Protein AF-A0A7V9EW61-F1 (afdb_monomer)

Radius of gyration: 25.61 Å; Cα contacts (8 Å, |Δi|>4): 285; chains: 1; bounding box: 42×58×76 Å

Structure (mmCIF, N/CA/C/O backbone):
data_AF-A0A7V9EW61-F1
#
_entry.id   AF-A0A7V9EW61-F1
#
loop_
_atom_site.group_PDB
_atom_site.id
_atom_site.type_symbol
_atom_site.label_atom_id
_atom_site.label_alt_id
_atom_site.label_comp_id
_atom_site.label_asym_id
_atom_site.label_entity_id
_atom_site.label_seq_id
_atom_site.pdbx_PDB_ins_code
_atom_site.Cartn_x
_atom_site.Cartn_y
_atom_site.Cartn_z
_atom_site.occupancy
_atom_site.B_iso_or_equiv
_atom_site.auth_seq_id
_atom_site.auth_comp_id
_atom_site.auth_asym_id
_atom_site.auth_atom_id
_atom_site.pdbx_PDB_model_num
ATOM 1 N N . THR A 1 1 ? -17.136 -6.735 30.024 1.00 48.75 1 THR A N 1
ATOM 2 C CA . THR A 1 1 ? -18.198 -7.740 29.806 1.00 48.75 1 THR A CA 1
ATOM 3 C C . THR A 1 1 ? -17.928 -8.930 30.699 1.00 48.75 1 THR A C 1
ATOM 5 O O . THR A 1 1 ? -16.792 -9.386 30.770 1.00 48.75 1 THR A O 1
ATOM 8 N N . VAL A 1 2 ? -18.936 -9.397 31.435 1.00 52.28 2 VAL A N 1
ATOM 9 C CA . VAL A 1 2 ? -18.849 -10.690 32.127 1.00 52.28 2 VAL A CA 1
ATOM 10 C C . VAL A 1 2 ? -18.698 -11.766 31.049 1.00 52.28 2 VAL A C 1
ATOM 12 O O . VAL A 1 2 ? -19.347 -11.687 30.010 1.00 52.28 2 VAL A O 1
ATOM 15 N N . ARG A 1 3 ? -17.778 -12.716 31.239 1.00 50.09 3 ARG A N 1
ATOM 16 C CA . ARG A 1 3 ? -17.532 -13.798 30.279 1.00 50.09 3 ARG A CA 1
ATOM 17 C C . ARG A 1 3 ? -18.833 -14.572 30.040 1.00 50.09 3 ARG A C 1
ATOM 19 O O . ARG A 1 3 ? -19.301 -15.250 30.952 1.00 50.09 3 ARG A O 1
ATOM 26 N N . ASP A 1 4 ? -19.360 -14.534 28.818 1.00 52.66 4 ASP A N 1
ATOM 27 C CA . ASP A 1 4 ? -20.417 -15.465 28.413 1.00 52.66 4 ASP A CA 1
ATOM 28 C C . ASP A 1 4 ? -19.891 -16.901 28.555 1.00 52.66 4 ASP A C 1
ATOM 30 O O . ASP A 1 4 ? -18.824 -17.238 28.031 1.00 52.66 4 ASP A O 1
ATOM 34 N N . GLY A 1 5 ? -20.610 -17.725 29.320 1.00 57.59 5 GLY A N 1
ATOM 35 C CA . GLY A 1 5 ? -20.206 -19.095 29.651 1.00 57.59 5 GLY A CA 1
ATOM 36 C C . GLY A 1 5 ? -19.303 -19.233 30.884 1.00 57.59 5 GLY A C 1
ATOM 37 O O . GLY A 1 5 ? -18.639 -20.258 31.034 1.00 57.59 5 GLY A O 1
ATOM 38 N N . GLY A 1 6 ? -19.232 -18.225 31.760 1.00 60.84 6 GLY A N 1
ATOM 39 C CA . GLY A 1 6 ? -18.733 -18.436 33.122 1.00 60.84 6 GLY A CA 1
ATOM 40 C C . GLY A 1 6 ? -19.642 -19.405 33.885 1.00 60.84 6 GLY A C 1
ATOM 41 O O . GLY A 1 6 ? -20.861 -19.322 33.758 1.00 60.84 6 GLY A O 1
ATOM 42 N N . GLU A 1 7 ? -19.063 -20.324 34.663 1.00 77.94 7 GLU A N 1
ATOM 43 C CA . GLU A 1 7 ? -19.847 -21.175 35.565 1.00 77.94 7 GLU A CA 1
ATOM 44 C C . GLU A 1 7 ? -20.701 -20.283 36.483 1.00 77.94 7 GLU A C 1
ATOM 46 O O . GLU A 1 7 ? -20.133 -19.390 37.125 1.00 77.94 7 GLU A O 1
ATOM 51 N N . PRO A 1 8 ? -22.031 -20.488 36.548 1.00 76.00 8 PRO A N 1
ATOM 52 C CA . PRO A 1 8 ? -22.943 -19.622 37.298 1.00 76.00 8 PRO A CA 1
ATOM 53 C C . PRO A 1 8 ? -22.490 -19.387 38.743 1.00 76.00 8 PRO A C 1
ATOM 55 O O . PRO A 1 8 ? -22.477 -18.250 39.206 1.00 76.00 8 PRO A O 1
ATOM 58 N N . GLU A 1 9 ? -21.985 -20.432 39.402 1.00 79.88 9 GLU A N 1
ATOM 59 C CA . GLU A 1 9 ? -21.464 -20.375 40.773 1.00 79.88 9 GLU A CA 1
ATOM 60 C C . GLU A 1 9 ? -20.280 -19.407 40.923 1.00 79.88 9 GLU A C 1
ATOM 62 O O . GLU A 1 9 ? -20.167 -18.693 41.919 1.00 79.88 9 GLU A O 1
ATOM 67 N N . ARG A 1 10 ? -19.399 -19.320 39.917 1.00 77.00 10 ARG A N 1
ATOM 68 C CA . ARG A 1 10 ? -18.258 -18.389 39.941 1.00 77.00 10 ARG A CA 1
ATOM 69 C C . ARG A 1 10 ? -18.695 -16.949 39.705 1.00 77.00 10 ARG A C 1
ATOM 71 O O . ARG A 1 10 ? -18.077 -16.038 40.252 1.00 77.00 10 ARG A O 1
ATOM 78 N N . LEU A 1 11 ? -19.738 -16.740 38.901 1.00 78.00 11 LEU A N 1
ATOM 79 C CA . LEU A 1 11 ? -20.321 -15.416 38.689 1.00 78.00 11 LEU A CA 1
ATOM 80 C C . LEU A 1 11 ? -21.023 -14.923 39.959 1.00 78.00 11 LEU A C 1
ATOM 82 O O . LEU A 1 11 ? -20.755 -13.806 40.394 1.00 78.00 11 LEU A O 1
ATOM 86 N N . GLU A 1 12 ? -21.832 -15.768 40.601 1.00 82.12 12 GLU A N 1
ATOM 87 C CA . GLU A 1 12 ? -22.496 -15.452 41.873 1.00 82.12 12 GLU A CA 1
ATOM 88 C C . GLU A 1 12 ? -21.492 -15.186 43.002 1.00 82.12 12 GLU A C 1
ATOM 90 O O . GLU A 1 12 ? -21.626 -14.199 43.733 1.00 82.12 12 GLU A O 1
ATOM 95 N N . ALA A 1 13 ? -20.441 -16.005 43.111 1.00 83.38 13 ALA A N 1
ATOM 96 C CA . ALA A 1 13 ? -19.366 -15.789 44.077 1.00 83.38 13 ALA A CA 1
ATOM 97 C C . ALA A 1 13 ? -18.618 -14.471 43.821 1.00 83.38 13 ALA A C 1
ATOM 99 O O . ALA A 1 13 ? -18.310 -13.747 44.767 1.00 83.38 13 ALA A O 1
ATOM 100 N N . GLY A 1 14 ? -18.364 -14.126 42.554 1.00 82.19 14 GLY A N 1
ATOM 101 C CA . GLY A 1 14 ? -17.739 -12.857 42.176 1.00 82.19 14 GLY A CA 1
ATOM 102 C C . GLY A 1 14 ? -18.600 -11.645 42.534 1.00 82.19 14 GLY A C 1
ATOM 103 O O . GLY A 1 14 ? -18.101 -10.695 43.135 1.00 82.19 14 GLY A O 1
ATOM 104 N N . VAL A 1 15 ? -19.900 -11.696 42.229 1.00 84.38 15 VAL A N 1
ATOM 105 C CA . VAL A 1 15 ? -20.862 -10.641 42.595 1.00 84.38 15 VAL A CA 1
ATOM 106 C C . VAL A 1 15 ? -20.948 -10.490 44.114 1.00 84.38 15 VAL A C 1
ATOM 108 O O . VAL A 1 15 ? -20.919 -9.370 44.615 1.00 84.38 15 VAL A O 1
ATOM 111 N N . THR A 1 16 ? -20.983 -11.599 44.858 1.00 87.88 16 THR A N 1
ATOM 112 C CA . THR A 1 16 ? -21.032 -11.583 46.328 1.00 87.88 16 THR A CA 1
ATOM 113 C C . THR A 1 16 ? -19.752 -11.005 46.934 1.00 87.88 16 THR A C 1
ATOM 115 O O . THR A 1 16 ? -19.819 -10.164 47.827 1.00 87.88 16 THR A O 1
ATOM 118 N N . ALA A 1 17 ? -18.581 -11.407 46.431 1.00 87.75 17 ALA A N 1
ATOM 119 C CA . ALA A 1 17 ? -17.292 -10.908 46.907 1.00 87.75 17 ALA A CA 1
ATOM 120 C C . ALA A 1 17 ? -17.110 -9.402 46.649 1.00 87.75 17 ALA A C 1
ATOM 122 O O . ALA A 1 17 ? -16.494 -8.707 47.455 1.00 87.75 17 ALA A O 1
ATOM 123 N N . LEU A 1 18 ? -17.667 -8.892 45.547 1.00 88.38 18 LEU A N 1
ATOM 124 C CA . LEU A 1 18 ? -17.597 -7.479 45.170 1.00 88.38 18 LEU A CA 1
ATOM 125 C C . LEU A 1 1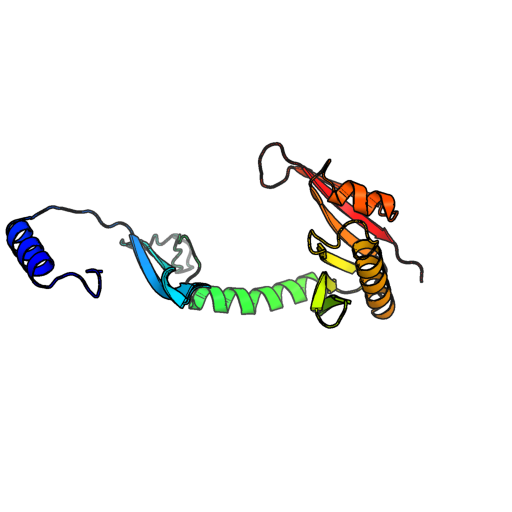8 ? -18.793 -6.652 45.665 1.00 88.38 18 LEU A C 1
ATOM 127 O O . LEU A 1 18 ? -18.811 -5.444 45.448 1.00 88.38 18 LEU A O 1
ATOM 131 N N . ALA A 1 19 ? -19.766 -7.249 46.362 1.00 87.88 19 ALA A N 1
ATOM 132 C CA . ALA A 1 19 ? -21.010 -6.578 46.758 1.00 87.88 19 ALA A CA 1
ATOM 133 C C . ALA A 1 19 ? -20.791 -5.327 47.631 1.00 87.88 19 ALA A C 1
ATOM 135 O O . ALA A 1 19 ? -21.606 -4.405 47.616 1.00 87.88 19 ALA A O 1
ATOM 136 N N . GLY A 1 20 ? -19.693 -5.292 48.393 1.00 90.56 20 GLY A N 1
ATOM 137 C CA . GLY A 1 20 ? -19.287 -4.145 49.210 1.00 90.56 20 GLY A CA 1
ATOM 138 C C . GLY A 1 20 ? -18.179 -3.281 48.602 1.00 90.56 20 GLY A C 1
ATOM 139 O O . GLY A 1 20 ? -17.804 -2.286 49.220 1.00 90.56 20 GLY A O 1
ATOM 140 N N . TYR A 1 21 ? -17.633 -3.646 47.437 1.00 87.19 21 TYR A N 1
ATOM 141 C CA . TYR A 1 21 ? -16.539 -2.901 46.818 1.00 87.19 21 TYR A CA 1
ATOM 142 C C . TYR A 1 21 ? -17.050 -1.558 46.294 1.00 87.19 21 TYR A C 1
ATOM 144 O O . TYR A 1 21 ? -18.005 -1.485 45.519 1.00 87.19 21 TYR A O 1
ATOM 152 N N . ARG A 1 22 ? -16.403 -0.486 46.744 1.00 88.38 22 ARG A N 1
ATOM 153 C CA . ARG A 1 22 ? -16.616 0.879 46.273 1.00 88.38 22 ARG A CA 1
ATOM 154 C C . ARG A 1 22 ? -15.259 1.501 46.050 1.00 88.38 22 ARG A C 1
ATOM 156 O O . ARG A 1 22 ? -14.391 1.388 46.912 1.00 88.38 22 ARG A O 1
ATOM 163 N N . ASP A 1 23 ? -15.121 2.157 44.916 1.00 89.38 23 ASP A N 1
ATOM 164 C CA . ASP A 1 23 ? -13.915 2.876 44.556 1.00 89.38 23 ASP A CA 1
ATOM 165 C C . ASP A 1 23 ? -14.295 4.071 43.688 1.00 89.38 23 ASP A C 1
ATOM 167 O O . ASP A 1 23 ? -15.298 4.027 42.966 1.00 89.38 23 ASP A O 1
ATOM 171 N N . GLU A 1 24 ? -13.509 5.135 43.778 1.00 88.62 24 GLU A N 1
ATOM 172 C CA . GLU A 1 24 ? -13.650 6.285 42.894 1.00 88.62 24 GLU A CA 1
ATOM 173 C C . GLU A 1 24 ? -12.702 6.100 41.716 1.00 88.62 24 GLU A C 1
ATOM 175 O O . GLU A 1 24 ? -11.482 6.090 41.864 1.00 88.62 24 GLU A O 1
ATOM 180 N N . VAL A 1 25 ? -13.276 5.950 40.525 1.00 85.00 25 VAL A N 1
ATOM 181 C CA . VAL A 1 25 ? -12.515 5.818 39.284 1.00 85.00 25 VAL A CA 1
ATOM 182 C C . VAL A 1 25 ? -12.789 7.013 38.387 1.00 85.00 25 VAL A C 1
ATOM 184 O O . VAL A 1 25 ? -13.939 7.363 38.120 1.00 85.00 25 VAL A O 1
ATOM 187 N N . VAL A 1 26 ? -11.718 7.634 37.903 1.00 83.44 26 VAL A N 1
ATOM 188 C CA . VAL A 1 26 ? -11.804 8.653 36.858 1.00 83.44 26 VAL A CA 1
ATOM 189 C C . VAL A 1 26 ? -11.745 7.937 35.518 1.00 83.44 26 VAL A C 1
ATOM 191 O O . VAL A 1 26 ? -10.763 7.267 35.202 1.00 83.44 26 VAL A O 1
ATOM 194 N N . ILE A 1 27 ? -12.817 8.056 34.739 1.00 83.38 27 ILE A N 1
ATOM 195 C CA . ILE A 1 27 ? -12.879 7.529 33.378 1.00 83.38 27 ILE A CA 1
ATOM 196 C C . ILE A 1 27 ? -12.720 8.719 32.442 1.00 83.38 27 ILE A C 1
ATOM 198 O O . ILE A 1 27 ? -13.619 9.544 32.331 1.00 83.38 27 ILE A O 1
ATOM 202 N N . GLU A 1 28 ? -11.570 8.810 31.784 1.00 83.38 28 GLU A N 1
ATOM 203 C CA . GLU A 1 28 ? -11.265 9.910 30.859 1.00 83.38 28 GLU A CA 1
ATOM 204 C C . GLU A 1 28 ? -11.666 9.590 29.417 1.00 83.38 28 GLU A C 1
ATOM 206 O O . GLU A 1 28 ? -11.758 10.485 28.582 1.00 83.38 28 GLU A O 1
ATOM 211 N N . ARG A 1 29 ? -11.886 8.311 29.098 1.00 81.88 29 ARG A N 1
ATOM 212 C CA . ARG A 1 29 ? -12.184 7.845 27.743 1.00 81.88 29 ARG A CA 1
ATOM 213 C C . ARG A 1 29 ? -13.001 6.563 27.768 1.00 81.88 29 ARG A C 1
ATOM 215 O O . ARG A 1 29 ? -12.833 5.720 28.647 1.00 81.88 29 ARG A O 1
ATOM 222 N N . VAL A 1 30 ? -13.857 6.405 26.768 1.00 89.06 30 VAL A N 1
ATOM 223 C CA . VAL A 1 30 ? -14.586 5.167 26.485 1.00 89.06 30 VAL A CA 1
ATOM 224 C C . VAL A 1 30 ? -14.281 4.698 25.070 1.00 89.06 30 VAL A C 1
ATOM 226 O O . VAL A 1 30 ? -14.205 5.511 24.156 1.00 89.06 30 VAL A O 1
ATOM 229 N N . HIS A 1 31 ? -14.132 3.387 24.886 1.00 87.38 31 HIS A N 1
ATOM 230 C CA . HIS A 1 31 ? -14.017 2.763 23.569 1.00 87.38 31 HIS A CA 1
ATOM 231 C C . HIS A 1 31 ? -15.312 2.023 23.238 1.00 87.38 31 HIS A C 1
ATOM 233 O O . HIS A 1 31 ? -15.793 1.207 24.029 1.00 87.38 31 HIS A O 1
ATOM 239 N N . LEU A 1 32 ? -15.849 2.264 22.046 1.00 88.12 32 LEU A N 1
ATOM 240 C CA . LEU A 1 32 ? -16.876 1.426 21.447 1.00 88.12 32 LEU A CA 1
ATOM 241 C C . LEU A 1 32 ? -16.194 0.219 20.802 1.00 88.12 32 LEU A C 1
ATOM 243 O O . LEU A 1 32 ? -15.328 0.381 19.944 1.00 88.12 32 LEU A O 1
ATOM 247 N N . LEU A 1 33 ? -16.584 -0.990 21.208 1.00 90.19 33 LEU A N 1
ATOM 248 C CA . LEU A 1 33 ? -16.054 -2.238 20.660 1.00 90.19 33 LEU A CA 1
ATOM 249 C C . LEU A 1 33 ? -17.080 -2.894 19.730 1.00 90.19 33 LEU A C 1
ATOM 251 O O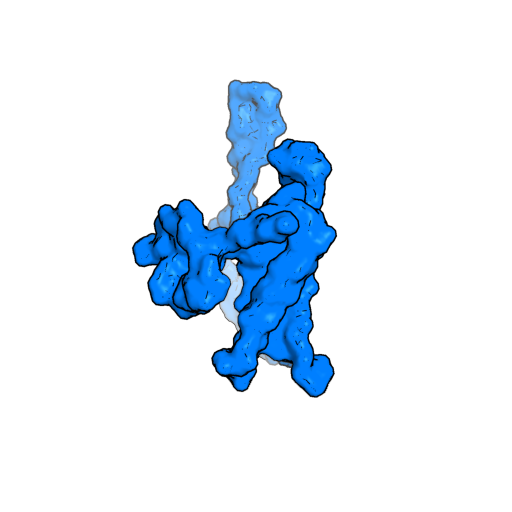 . LEU A 1 33 ? -18.264 -2.964 20.059 1.00 90.19 33 LEU A O 1
ATOM 255 N N . GLN A 1 34 ? -16.613 -3.426 18.605 1.00 90.31 34 GLN A N 1
ATOM 256 C CA . GLN A 1 34 ? -17.382 -4.261 17.689 1.00 90.31 34 GLN A CA 1
ATOM 257 C C . GLN A 1 34 ? -17.057 -5.741 17.920 1.00 90.31 34 GLN A C 1
ATOM 259 O O . GLN A 1 34 ? -15.894 -6.121 18.067 1.00 90.31 34 GLN A O 1
ATOM 264 N N . GLU A 1 35 ? -18.094 -6.579 17.957 1.00 93.12 35 GLU A N 1
ATOM 265 C CA . GLU A 1 35 ? -17.940 -8.034 17.967 1.00 93.12 35 GLU A CA 1
ATOM 266 C C . GLU A 1 35 ? -17.626 -8.537 16.549 1.00 93.12 35 GLU A C 1
ATOM 268 O O . GLU A 1 35 ? -18.389 -8.294 15.615 1.00 93.12 35 GLU A O 1
ATOM 273 N N . GLU A 1 36 ? -16.527 -9.274 16.394 1.00 91.81 36 GLU A N 1
ATOM 274 C CA . GLU A 1 36 ? -16.094 -9.907 15.145 1.00 91.81 36 GLU A CA 1
ATOM 275 C C . GLU A 1 36 ? -15.731 -11.390 15.366 1.00 91.81 36 GLU A C 1
ATOM 277 O O . GLU A 1 36 ? -15.617 -11.865 16.501 1.00 91.81 36 GLU A O 1
ATOM 282 N N . ARG A 1 37 ? -15.526 -12.144 14.275 1.00 91.38 37 ARG A N 1
ATOM 283 C CA . ARG A 1 37 ? -14.992 -13.518 14.307 1.00 91.38 37 ARG A CA 1
ATOM 284 C C . ARG A 1 37 ? -13.599 -13.563 13.688 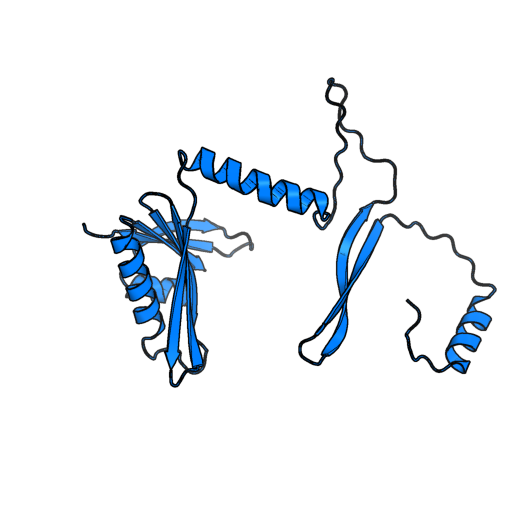1.00 91.38 37 ARG A C 1
ATOM 286 O O . ARG A 1 37 ? -13.398 -13.016 12.609 1.00 91.38 37 ARG A O 1
ATOM 293 N N . ASP A 1 38 ? -12.653 -14.220 14.355 1.00 87.56 38 ASP A N 1
ATOM 294 C CA . ASP A 1 38 ? -11.315 -14.453 13.803 1.00 87.56 38 ASP A CA 1
ATOM 295 C C . ASP A 1 38 ? -11.306 -15.550 12.718 1.00 87.56 38 ASP A C 1
ATOM 297 O O . ASP A 1 38 ? -12.327 -16.178 12.431 1.00 87.56 38 ASP A O 1
ATOM 301 N N . GLU A 1 39 ? -10.136 -15.808 12.123 1.00 84.06 39 GLU A N 1
ATOM 302 C CA . GLU A 1 39 ? -9.941 -16.833 11.080 1.00 84.06 39 GLU A CA 1
ATOM 303 C C . GLU A 1 39 ? -10.323 -18.256 11.534 1.00 84.06 39 GLU A C 1
ATOM 305 O O . GLU A 1 39 ? -10.582 -19.129 10.709 1.00 84.06 39 GLU A O 1
ATOM 310 N N . GLN A 1 40 ? -10.378 -18.494 12.847 1.00 87.88 40 GLN A N 1
ATOM 311 C CA . GLN A 1 40 ? -10.761 -19.763 13.469 1.00 87.88 40 GLN A CA 1
ATOM 312 C C . GLN A 1 40 ? -12.231 -19.752 13.936 1.00 87.88 40 GLN A C 1
ATOM 314 O O . GLN A 1 40 ? -12.680 -20.688 14.599 1.00 87.88 40 GLN A O 1
ATOM 319 N N . GLY A 1 41 ? -12.990 -18.700 13.610 1.00 88.44 41 GLY A N 1
ATOM 320 C CA . GLY A 1 41 ? -14.399 -18.521 13.960 1.00 88.44 41 GLY A CA 1
ATOM 321 C C . GLY A 1 41 ? -14.658 -18.066 15.401 1.00 88.44 41 GLY A C 1
ATOM 322 O O . GLY A 1 41 ? -15.823 -17.997 15.818 1.00 88.44 41 GLY A O 1
ATOM 323 N N . ARG A 1 42 ? -13.610 -17.755 16.174 1.00 87.94 42 ARG A N 1
ATOM 324 C CA . ARG A 1 42 ? -13.711 -17.358 17.585 1.00 87.94 42 ARG A CA 1
ATOM 325 C C . ARG A 1 42 ? -14.119 -15.896 17.699 1.00 87.94 42 ARG A C 1
ATOM 327 O O . ARG A 1 42 ? -13.664 -15.058 16.926 1.00 87.94 42 ARG A O 1
ATOM 334 N N . ARG A 1 43 ? -14.953 -15.588 18.696 1.00 87.88 43 ARG A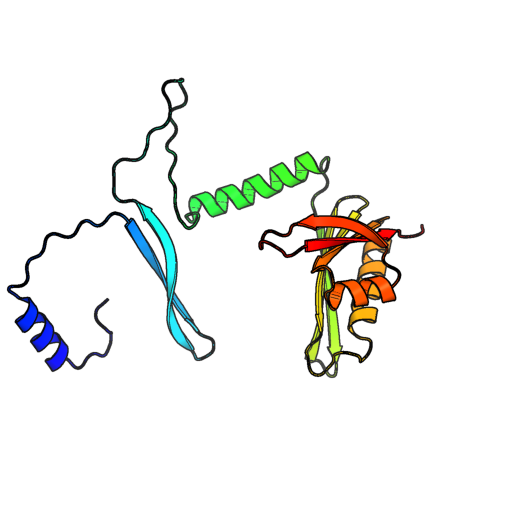 N 1
ATOM 335 C CA . ARG A 1 43 ? -15.374 -14.214 18.993 1.00 87.88 43 ARG A CA 1
ATOM 336 C C . ARG A 1 43 ? -14.178 -13.367 19.433 1.00 87.88 43 ARG A C 1
ATOM 338 O O . ARG A 1 43 ? -13.505 -13.725 20.399 1.00 87.88 43 ARG A O 1
ATOM 345 N N . VAL A 1 44 ? -13.984 -12.224 18.785 1.00 91.62 44 VAL A N 1
ATOM 346 C CA . VAL A 1 44 ? -13.003 -11.195 19.148 1.00 91.62 44 VAL A CA 1
ATOM 347 C C . VAL A 1 44 ? -13.685 -9.828 19.206 1.00 91.62 44 VAL A C 1
ATOM 349 O O . VAL A 1 44 ? -14.576 -9.546 18.415 1.00 91.62 44 VAL A O 1
ATOM 352 N N . TRP A 1 45 ? -13.291 -8.986 20.161 1.00 90.69 45 TRP A N 1
ATOM 353 C CA . TRP A 1 45 ? -13.783 -7.611 20.277 1.00 90.69 45 TRP A CA 1
ATOM 354 C C . TRP A 1 45 ? -12.724 -6.664 19.723 1.00 90.69 45 TRP A C 1
ATOM 356 O O . TRP A 1 45 ? -11.596 -6.667 20.221 1.00 90.69 45 TRP A O 1
ATOM 366 N N . ARG A 1 46 ? -13.065 -5.871 18.706 1.00 88.38 46 ARG A N 1
ATOM 367 C CA . ARG A 1 46 ? -12.160 -4.876 18.117 1.00 88.38 46 ARG A CA 1
ATOM 368 C C . ARG A 1 46 ? -12.645 -3.458 18.413 1.00 88.38 46 ARG A C 1
ATOM 370 O O . ARG A 1 46 ? -13.849 -3.224 18.345 1.00 88.38 46 ARG A O 1
ATOM 377 N N . PRO A 1 47 ? -11.756 -2.510 18.748 1.00 86.69 47 PRO A N 1
ATOM 378 C CA . PRO A 1 47 ? -12.130 -1.104 18.850 1.00 86.69 47 PRO A CA 1
ATOM 379 C C . PRO A 1 47 ? -12.699 -0.588 17.525 1.00 86.69 47 PRO A C 1
ATOM 381 O O . PRO A 1 47 ? -12.120 -0.833 16.468 1.00 86.69 47 PRO A O 1
ATOM 384 N N . LEU A 1 48 ? -13.835 0.103 17.601 1.00 82.88 48 LEU A N 1
ATOM 385 C CA . LEU A 1 48 ? -14.525 0.717 16.466 1.00 82.88 48 LEU A CA 1
ATOM 386 C C . LEU A 1 48 ? -14.407 2.248 16.485 1.00 82.88 48 LEU A C 1
ATOM 388 O O . LEU A 1 48 ? -14.272 2.870 15.428 1.00 82.88 48 LEU A O 1
ATOM 392 N N . ALA A 1 49 ? -14.506 2.833 17.679 1.00 80.44 49 ALA A N 1
ATOM 393 C CA . ALA A 1 49 ? -14.390 4.262 17.943 1.00 80.44 49 ALA A CA 1
ATOM 394 C C . ALA A 1 49 ? -14.031 4.494 19.419 1.00 80.44 49 ALA A C 1
ATOM 396 O O . ALA A 1 49 ? -14.190 3.597 20.252 1.00 80.44 49 ALA A O 1
ATOM 397 N N . ASP A 1 50 ? -13.603 5.704 19.753 1.00 85.75 50 ASP A N 1
ATOM 398 C CA . ASP A 1 50 ? -13.390 6.152 21.124 1.00 85.75 50 ASP A CA 1
ATOM 399 C C . ASP A 1 50 ? -13.906 7.577 21.329 1.00 85.75 50 ASP A C 1
ATOM 401 O O . ASP A 1 50 ? -14.061 8.338 20.376 1.00 85.75 50 ASP A O 1
ATOM 405 N N . ALA A 1 51 ? -14.205 7.920 22.578 1.00 80.12 51 ALA A N 1
ATOM 406 C CA . ALA A 1 51 ? -14.628 9.255 22.968 1.00 80.12 51 ALA A CA 1
ATOM 407 C C . ALA A 1 51 ? -13.996 9.632 24.307 1.00 80.12 51 ALA A C 1
ATOM 409 O O . ALA A 1 51 ? -14.091 8.875 25.278 1.00 80.12 51 ALA A O 1
ATOM 410 N N . ALA A 1 52 ? -13.371 10.809 24.367 1.00 80.62 52 ALA A N 1
ATOM 411 C CA . ALA A 1 52 ? -12.957 11.398 25.632 1.00 80.62 52 ALA A CA 1
ATOM 412 C C . ALA A 1 52 ? -14.200 11.799 26.444 1.00 80.62 52 ALA A C 1
ATOM 414 O O . ALA A 1 52 ? -15.133 12.402 25.916 1.00 80.62 52 ALA A O 1
ATOM 415 N N . LEU A 1 53 ? -14.217 11.462 27.730 1.00 76.25 53 LEU A N 1
ATOM 416 C CA . LEU A 1 53 ? -15.239 11.901 28.668 1.00 76.25 53 LEU A CA 1
ATOM 417 C C . LEU A 1 53 ? -14.786 13.222 29.295 1.00 76.25 53 LEU A C 1
ATOM 419 O O . LEU A 1 53 ? -13.792 13.284 30.012 1.00 76.25 53 LEU A O 1
ATOM 423 N N . GLY A 1 54 ? -15.516 14.293 29.003 1.00 71.00 54 GLY A N 1
ATOM 424 C CA . GLY A 1 54 ? -15.200 15.645 29.449 1.00 71.00 54 GLY A CA 1
ATOM 425 C C . GLY A 1 54 ? -15.919 16.679 28.590 1.00 71.00 54 GLY A C 1
ATOM 426 O O . GLY A 1 54 ? -16.548 16.334 27.592 1.00 71.00 54 GLY A O 1
ATOM 427 N N . ALA A 1 55 ? -15.855 17.954 28.977 1.00 58.88 55 ALA A N 1
ATOM 428 C CA . ALA A 1 55 ? -16.346 19.020 28.112 1.00 58.88 55 ALA A CA 1
ATOM 429 C C . ALA A 1 55 ? -15.462 19.090 26.851 1.00 58.88 55 ALA A C 1
ATOM 431 O O . ALA A 1 55 ? -14.234 19.079 26.994 1.00 58.88 55 ALA A O 1
ATOM 432 N N . PRO A 1 56 ? -16.045 19.183 25.644 1.00 59.66 56 PRO A N 1
ATOM 433 C CA . PRO A 1 56 ? -15.269 19.380 24.433 1.00 59.66 56 PRO A CA 1
ATOM 434 C C . PRO A 1 56 ? -14.360 20.598 24.572 1.00 59.66 56 PRO A C 1
ATOM 436 O O . PRO A 1 56 ? -14.765 21.639 25.102 1.00 59.66 56 PRO A O 1
ATOM 439 N N . ALA A 1 57 ? -13.124 20.487 24.091 1.00 58.09 57 ALA A N 1
ATOM 440 C CA . ALA A 1 57 ? -12.249 21.641 23.994 1.00 58.09 57 ALA A CA 1
ATOM 441 C C . ALA A 1 57 ? -12.793 22.560 22.889 1.00 58.09 57 ALA A C 1
ATOM 443 O O . ALA A 1 57 ? -12.494 22.391 21.711 1.00 58.09 57 ALA A O 1
ATOM 444 N N . VAL A 1 58 ? -13.626 23.533 23.262 1.00 57.22 58 VAL A N 1
ATOM 445 C CA . VAL A 1 58 ? -14.059 24.595 22.349 1.00 57.22 58 VAL A CA 1
ATOM 446 C C . VAL A 1 58 ? -12.857 25.501 22.086 1.00 57.22 58 VAL A C 1
ATOM 448 O O . VAL A 1 58 ? -12.462 26.300 22.939 1.00 57.22 58 VAL A O 1
ATOM 451 N N . VAL A 1 59 ? -12.249 25.373 20.907 1.00 54.84 59 VAL A N 1
ATOM 452 C CA . VAL A 1 59 ? -11.103 26.192 20.494 1.00 54.84 59 VAL A CA 1
ATOM 453 C C . VAL A 1 59 ? -11.580 27.272 19.522 1.00 54.84 59 VAL A C 1
ATOM 455 O O . VAL A 1 59 ? -11.631 27.055 18.318 1.00 54.84 59 VAL A O 1
ATOM 458 N N . GLY A 1 60 ? -11.900 28.469 20.032 1.00 53.06 60 GLY A N 1
ATOM 459 C CA . GLY A 1 60 ? -12.080 29.647 19.172 1.00 53.06 60 GLY A CA 1
ATOM 460 C C . GLY A 1 60 ? -12.763 30.854 19.822 1.00 53.06 60 GLY A C 1
ATOM 461 O O . GLY A 1 60 ? -13.917 30.787 20.220 1.00 53.06 60 GLY A O 1
ATOM 462 N N . ARG A 1 61 ? -12.080 32.009 19.859 1.00 54.72 61 ARG A N 1
ATOM 463 C CA . ARG A 1 61 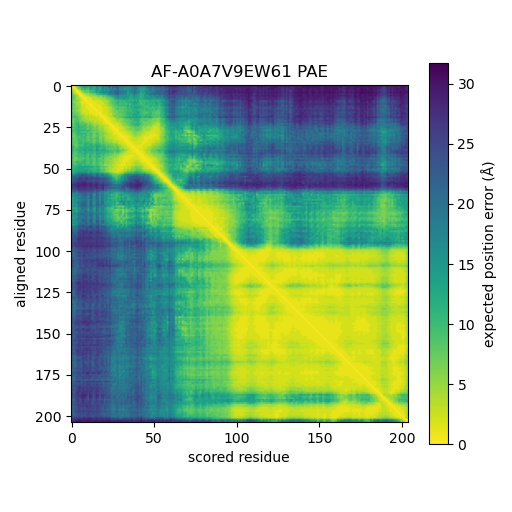? -12.669 33.345 20.126 1.00 54.72 61 ARG A CA 1
ATOM 464 C C . ARG A 1 61 ? -12.701 34.192 18.840 1.00 54.72 61 ARG A C 1
ATOM 466 O O . ARG A 1 61 ? -12.265 35.338 18.846 1.00 54.72 61 ARG A O 1
ATOM 473 N N . GLY A 1 62 ? -13.120 33.592 17.720 1.00 56.56 62 GLY A N 1
ATOM 474 C CA . GLY A 1 62 ? -12.937 34.154 16.370 1.00 56.56 62 GLY A CA 1
ATOM 475 C C . GLY A 1 62 ? -14.113 33.992 15.399 1.00 56.56 62 GLY A C 1
ATOM 476 O O . GLY A 1 62 ? -13.902 34.095 14.199 1.00 56.56 62 GLY A O 1
ATOM 477 N N . GLY A 1 63 ? -15.332 33.729 15.884 1.00 67.44 63 GLY A N 1
ATOM 478 C CA . GLY A 1 63 ? -16.551 33.699 15.055 1.00 67.44 63 GLY A CA 1
ATOM 479 C C . GLY A 1 63 ? -16.829 32.392 14.301 1.00 67.44 63 GLY A C 1
ATOM 480 O O . GLY A 1 63 ? -17.862 32.293 13.649 1.00 67.44 63 GLY A O 1
ATOM 481 N N . LEU A 1 64 ? -15.953 31.391 14.411 1.00 64.56 64 LEU A N 1
ATOM 482 C CA . LEU A 1 64 ? -16.228 30.028 13.964 1.00 64.56 64 LEU A CA 1
ATOM 483 C C . LEU A 1 64 ? -16.555 29.176 15.193 1.00 64.56 64 LEU A C 1
ATOM 485 O O . LEU A 1 64 ? -15.661 28.848 15.974 1.00 64.56 64 LEU A O 1
ATOM 489 N N . GLU A 1 65 ? -17.835 28.870 15.386 1.00 69.00 65 GLU A N 1
ATOM 490 C CA . GLU A 1 65 ? -18.262 27.893 16.387 1.00 69.00 65 GLU A CA 1
ATOM 491 C C . GLU A 1 65 ? -17.883 26.498 15.876 1.00 69.00 65 GLU A C 1
ATOM 493 O O . GLU A 1 65 ? -18.532 25.954 14.984 1.00 69.00 65 GLU A O 1
ATOM 498 N N . LEU A 1 66 ? -16.772 25.963 16.389 1.00 78.12 66 LEU A N 1
ATOM 499 C CA . LEU A 1 66 ? -16.226 24.665 16.005 1.00 78.12 66 LEU A CA 1
ATOM 500 C C . LEU A 1 66 ? -15.884 23.848 17.250 1.00 78.12 66 LEU A C 1
ATOM 502 O O . LEU A 1 66 ? -15.206 24.325 18.163 1.00 78.12 66 LEU A O 1
ATOM 506 N N . GLU A 1 6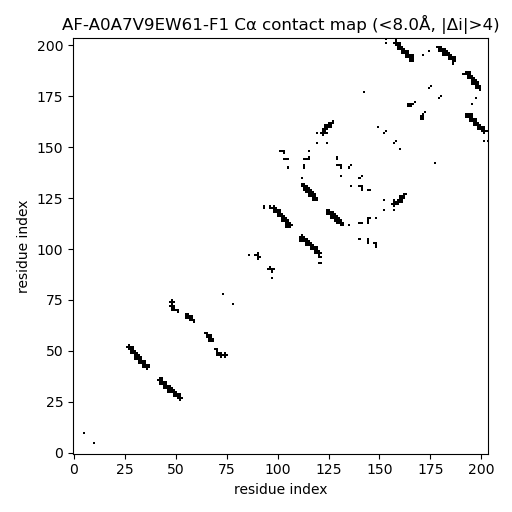7 ? -16.315 22.593 17.241 1.00 78.19 67 GLU A N 1
ATOM 507 C CA . GLU A 1 67 ? -15.870 21.575 18.182 1.00 78.19 67 GLU A CA 1
ATOM 508 C C . GLU A 1 67 ? -14.729 20.767 17.555 1.00 78.19 67 GLU A C 1
ATOM 510 O O . GLU A 1 67 ? -14.835 20.311 16.416 1.00 78.19 67 GLU A O 1
ATOM 515 N N . VAL A 1 68 ? -13.623 20.606 18.287 1.00 80.81 68 VAL A N 1
ATOM 516 C CA . VAL A 1 68 ? -12.472 19.807 17.850 1.00 80.81 68 VAL A CA 1
ATOM 517 C C . VAL A 1 68 ? -12.206 18.733 18.895 1.00 80.81 68 VAL A C 1
ATOM 519 O O . VAL A 1 68 ? -11.843 19.036 20.031 1.00 80.81 68 VAL A O 1
ATOM 522 N N . ALA A 1 69 ? -12.370 17.474 18.496 1.00 80.88 69 ALA A N 1
ATOM 523 C CA . ALA A 1 69 ? -12.091 16.314 19.330 1.00 80.88 69 ALA A CA 1
ATOM 524 C C . ALA A 1 69 ? -10.780 15.639 18.902 1.00 80.88 69 ALA A C 1
ATOM 526 O O . ALA A 1 69 ? -10.469 15.549 17.714 1.00 80.88 69 ALA A O 1
ATOM 527 N N . VAL A 1 70 ? -10.018 15.149 19.882 1.00 82.62 70 VAL A N 1
ATOM 528 C CA . VAL A 1 70 ? -8.834 14.310 19.655 1.00 82.62 70 VAL A CA 1
ATOM 529 C C . VAL A 1 70 ? -9.197 12.884 20.055 1.00 82.62 70 VAL A C 1
ATOM 531 O O . VAL A 1 70 ? -9.377 12.602 21.241 1.00 82.62 70 VAL A O 1
ATOM 534 N N . THR A 1 71 ? -9.315 12.009 19.061 1.00 83.31 71 THR A N 1
ATOM 535 C CA . THR A 1 71 ? -9.665 10.588 19.212 1.00 83.31 71 THR A CA 1
ATOM 536 C C . THR A 1 71 ? -8.566 9.716 18.605 1.00 83.31 71 THR A C 1
ATOM 538 O O . THR A 1 71 ? -7.789 10.174 17.762 1.00 83.31 71 THR A O 1
ATOM 541 N N . GLU A 1 72 ? -8.461 8.460 19.037 1.00 78.44 72 GLU A N 1
ATOM 542 C CA . GLU A 1 72 ? -7.490 7.510 18.472 1.00 78.44 72 GLU A CA 1
ATOM 543 C C . GLU A 1 72 ? -7.922 7.022 17.085 1.00 78.44 72 GLU A C 1
ATOM 545 O O . GLU A 1 72 ? -7.085 6.705 16.236 1.00 78.44 72 GLU A O 1
ATOM 550 N N . GLN A 1 73 ? -9.233 6.977 16.836 1.00 80.94 73 GLN A N 1
ATOM 551 C CA . GLN A 1 73 ? -9.807 6.651 15.535 1.00 80.94 73 GLN A CA 1
ATOM 552 C C . GLN A 1 73 ? -10.914 7.634 15.153 1.00 80.94 73 GLN A C 1
ATOM 554 O O . GLN A 1 73 ? -11.683 8.094 15.996 1.00 80.94 73 GLN A O 1
ATOM 559 N N . LEU A 1 74 ? -11.034 7.915 13.852 1.00 87.94 74 LEU A N 1
ATOM 560 C CA . LEU A 1 74 ? -12.208 8.603 13.317 1.00 87.94 74 LEU A CA 1
ATOM 561 C C . LEU A 1 74 ? -13.466 7.765 13.588 1.00 87.94 74 LEU A C 1
ATOM 563 O O . LEU A 1 74 ? -13.498 6.564 13.280 1.00 87.94 74 LEU A O 1
ATOM 567 N N . ASP A 1 75 ? -14.503 8.408 14.117 1.00 88.12 75 ASP A N 1
ATOM 568 C CA . ASP A 1 75 ? -15.833 7.815 14.218 1.00 88.12 75 ASP A CA 1
ATOM 569 C C . ASP A 1 75 ? -16.436 7.559 12.812 1.00 88.12 75 ASP A C 1
ATOM 571 O O . ASP A 1 75 ? -15.876 7.987 11.793 1.00 88.12 75 ASP A O 1
ATOM 575 N N . PRO A 1 76 ? -17.554 6.816 12.703 1.00 85.38 76 PRO A N 1
ATOM 576 C CA . PRO A 1 76 ? -18.150 6.495 11.407 1.00 85.38 76 PRO A CA 1
ATOM 577 C C . PRO A 1 76 ? -18.565 7.712 10.564 1.00 85.38 76 PRO A C 1
ATOM 579 O O . PRO A 1 76 ? -18.439 7.665 9.339 1.00 85.38 76 PRO A O 1
ATOM 582 N N . GLU A 1 77 ? -19.044 8.794 11.184 1.00 91.19 77 GLU A N 1
ATOM 583 C CA . GLU A 1 77 ? -19.447 10.010 10.472 1.00 91.19 77 GLU A CA 1
ATOM 584 C C . GLU A 1 77 ? -18.220 10.725 9.898 1.00 91.19 77 GLU A C 1
ATOM 586 O O . GLU A 1 77 ? -18.186 11.049 8.704 1.00 91.19 77 GLU A O 1
ATOM 591 N N . ALA A 1 78 ? -17.173 10.876 10.711 1.00 90.38 78 ALA A N 1
ATOM 592 C CA . ALA A 1 78 ? -15.915 11.486 10.310 1.00 90.38 78 ALA A CA 1
ATOM 593 C C . ALA A 1 78 ? -15.179 10.654 9.242 1.00 90.38 78 ALA A C 1
ATOM 595 O O . ALA A 1 78 ? -14.604 11.224 8.311 1.00 90.38 78 ALA A O 1
ATOM 596 N N . LYS A 1 79 ? -15.241 9.312 9.304 1.00 89.75 79 LYS A N 1
ATOM 597 C CA . LYS A 1 79 ? -14.746 8.417 8.236 1.00 89.75 79 LYS A CA 1
ATOM 598 C C . LYS A 1 79 ? -15.474 8.668 6.919 1.00 89.75 79 LYS A C 1
ATOM 600 O O . LYS A 1 79 ? -14.823 8.898 5.902 1.00 89.75 79 LYS A O 1
ATOM 605 N N . ALA A 1 80 ? -16.807 8.689 6.942 1.00 88.38 80 ALA A N 1
ATOM 606 C CA . ALA A 1 80 ? -17.609 8.902 5.742 1.00 88.38 80 ALA A CA 1
ATOM 607 C C . ALA A 1 80 ? -17.384 10.301 5.139 1.00 88.38 80 ALA A C 1
ATOM 609 O O . ALA A 1 80 ? -17.331 10.447 3.918 1.00 88.38 80 ALA A O 1
ATOM 610 N N . PHE A 1 81 ? -17.234 11.333 5.976 1.00 91.75 81 PHE A N 1
ATOM 611 C CA . PHE A 1 81 ? -16.818 12.665 5.532 1.00 91.75 81 PHE A CA 1
ATOM 612 C C . PHE A 1 81 ? -15.438 12.625 4.869 1.00 91.75 81 PHE A C 1
ATOM 614 O O . PHE A 1 81 ? -15.298 13.054 3.726 1.00 91.75 81 PHE A O 1
ATOM 621 N N . ALA A 1 82 ? -14.438 12.043 5.538 1.00 89.94 82 ALA A N 1
ATOM 622 C CA . ALA A 1 82 ? -13.084 11.956 5.009 1.00 89.94 82 ALA A CA 1
ATOM 623 C C . ALA A 1 82 ? -13.029 11.213 3.665 1.00 89.94 82 ALA A C 1
ATOM 625 O O . ALA A 1 82 ? -12.321 11.651 2.766 1.00 89.94 82 ALA A O 1
ATOM 626 N N . GLU A 1 83 ? -13.770 10.118 3.497 1.00 84.75 83 GLU A N 1
ATOM 627 C CA . GLU A 1 83 ? -13.848 9.379 2.229 1.00 84.75 83 GLU A CA 1
ATOM 628 C C . GLU A 1 83 ? -14.423 10.229 1.088 1.00 84.75 83 GLU A C 1
ATOM 630 O O . GLU A 1 83 ? -13.854 10.249 -0.007 1.00 84.75 83 GLU A O 1
ATOM 635 N N . ARG A 1 84 ? -15.518 10.959 1.345 1.00 86.25 84 ARG A N 1
ATOM 636 C CA . ARG A 1 84 ? -16.143 11.850 0.353 1.00 86.25 84 ARG A CA 1
ATOM 637 C C . ARG A 1 84 ? -15.208 12.985 -0.050 1.00 86.25 84 ARG A C 1
ATOM 639 O O . ARG A 1 84 ? -14.951 13.171 -1.238 1.00 86.25 84 ARG A O 1
ATOM 646 N N . GLU A 1 85 ? -14.662 13.701 0.928 1.00 88.56 85 GLU A N 1
ATOM 647 C CA . GLU A 1 85 ? -13.851 14.891 0.662 1.00 88.56 85 GLU A CA 1
ATOM 648 C C . GLU A 1 85 ? -12.473 14.545 0.093 1.00 88.56 85 GLU A C 1
ATOM 650 O O . GLU A 1 85 ? -11.978 15.249 -0.784 1.00 88.56 85 GLU A O 1
ATOM 655 N N . ARG A 1 86 ? -11.853 13.426 0.502 1.00 81.50 86 ARG A N 1
ATOM 656 C CA . ARG A 1 86 ? -10.572 12.984 -0.084 1.00 81.50 86 ARG A CA 1
ATOM 657 C C . ARG A 1 86 ? -10.681 12.769 -1.589 1.00 81.50 86 ARG A C 1
ATOM 659 O O . ARG A 1 86 ? -9.727 13.078 -2.296 1.00 81.50 86 ARG A O 1
ATOM 666 N N . ALA A 1 87 ? -11.814 12.266 -2.081 1.00 71.81 87 ALA A N 1
ATOM 667 C CA . ALA A 1 87 ? -12.029 12.086 -3.513 1.00 71.81 87 ALA A CA 1
ATOM 668 C C . ALA A 1 87 ? -12.104 13.430 -4.258 1.00 71.81 87 ALA A C 1
ATOM 670 O O . ALA A 1 87 ? -11.524 13.553 -5.336 1.00 71.81 87 ALA A O 1
ATOM 671 N N . VAL A 1 88 ? -12.770 14.431 -3.672 1.00 74.56 88 VAL A N 1
ATOM 672 C CA . VAL A 1 88 ? -12.869 15.790 -4.230 1.00 74.56 88 VAL A CA 1
ATOM 673 C C . VAL A 1 88 ? -11.502 16.470 -4.226 1.00 74.56 88 VAL A C 1
ATOM 675 O O . VAL A 1 88 ? -11.033 16.911 -5.269 1.00 74.56 88 VAL A O 1
ATOM 678 N N . VAL A 1 89 ? -10.810 16.466 -3.085 1.00 74.88 89 VAL A N 1
ATOM 679 C CA . VAL A 1 89 ? -9.483 17.081 -2.942 1.00 74.88 89 VAL A CA 1
ATOM 680 C C . VAL A 1 89 ? -8.451 16.416 -3.856 1.00 74.88 89 VAL A C 1
ATOM 682 O O . VAL A 1 89 ? -7.631 17.108 -4.455 1.00 74.88 89 VAL A O 1
ATOM 685 N N . ALA A 1 90 ? -8.469 15.085 -3.990 1.00 68.81 90 ALA A N 1
ATOM 686 C CA . ALA A 1 90 ? -7.593 14.387 -4.932 1.00 68.81 90 ALA A CA 1
ATOM 687 C C . ALA A 1 90 ? -7.875 14.829 -6.375 1.00 68.81 90 ALA A C 1
ATOM 689 O O . ALA A 1 90 ? -6.953 15.193 -7.098 1.00 68.81 90 ALA A O 1
ATOM 690 N N . HIS A 1 91 ? -9.153 14.883 -6.757 1.00 67.38 91 HIS A N 1
ATOM 691 C CA . HIS A 1 91 ? -9.569 15.333 -8.080 1.00 67.38 91 HIS A CA 1
ATOM 692 C C . HIS A 1 91 ? -9.128 16.775 -8.375 1.00 67.38 91 HIS A C 1
ATOM 694 O O . HIS A 1 91 ? -8.606 17.034 -9.453 1.00 67.38 91 HIS A O 1
ATOM 700 N N . GLU A 1 92 ? -9.270 17.707 -7.429 1.00 74.00 92 GLU A N 1
ATOM 701 C CA . GLU A 1 92 ? -8.817 19.096 -7.595 1.00 74.00 92 GLU A CA 1
ATOM 702 C C . GLU A 1 92 ? -7.293 19.209 -7.736 1.00 74.00 92 GLU A C 1
ATOM 704 O O . GLU A 1 92 ? -6.803 19.914 -8.622 1.00 74.00 92 GLU A O 1
ATOM 709 N N . ARG A 1 93 ? -6.531 18.496 -6.893 1.00 69.75 93 ARG A N 1
ATOM 710 C CA . ARG A 1 93 ? -5.057 18.496 -6.942 1.00 69.75 93 ARG A CA 1
ATOM 711 C C . ARG A 1 93 ? -4.523 17.943 -8.259 1.00 69.75 93 ARG A C 1
ATOM 713 O O . ARG A 1 93 ? -3.529 18.457 -8.768 1.00 69.75 93 ARG A O 1
ATOM 720 N N . ASP A 1 94 ? -5.208 16.952 -8.816 1.00 63.84 94 ASP A N 1
ATOM 721 C CA . ASP A 1 94 ? -4.816 16.260 -10.042 1.00 63.84 94 ASP A CA 1
ATOM 722 C C . ASP A 1 94 ? -5.444 16.885 -11.306 1.00 63.84 94 ASP A C 1
ATOM 724 O O . ASP A 1 94 ? -5.566 16.242 -12.355 1.00 63.84 94 ASP A O 1
ATOM 728 N N . GLY A 1 95 ? -5.869 18.154 -11.222 1.00 66.56 95 GLY A N 1
ATOM 729 C CA . GLY A 1 95 ? -6.393 18.915 -12.359 1.00 66.56 95 GLY A CA 1
ATOM 730 C C . GLY A 1 95 ? -7.683 18.339 -12.948 1.00 66.56 95 GLY A C 1
ATOM 731 O O . GLY A 1 95 ? -7.937 18.488 -14.140 1.00 66.56 95 GLY A O 1
ATOM 732 N N . GLY A 1 96 ? -8.476 17.648 -12.133 1.00 66.31 96 GLY A N 1
ATOM 733 C CA . GLY A 1 96 ? -9.702 16.972 -12.539 1.00 66.31 96 GLY A CA 1
ATOM 734 C C . GLY A 1 96 ? -9.502 15.526 -13.000 1.00 66.31 96 GLY A C 1
ATOM 735 O O . GLY A 1 96 ? -10.442 14.910 -13.503 1.00 66.31 96 GLY A O 1
ATOM 736 N N . THR A 1 97 ? -8.312 14.938 -12.843 1.00 69.69 97 THR A N 1
ATOM 737 C CA . THR A 1 97 ? -8.114 13.518 -13.167 1.00 69.69 97 THR A CA 1
ATOM 738 C C . THR A 1 97 ? -8.345 12.670 -11.927 1.00 69.69 97 THR A C 1
ATOM 740 O O . THR A 1 97 ? -7.717 12.875 -10.896 1.00 69.69 97 THR A O 1
ATOM 743 N N . ARG A 1 98 ? -9.280 11.720 -11.993 1.00 73.19 98 ARG A N 1
ATOM 744 C CA . ARG A 1 98 ? -9.516 10.796 -10.879 1.00 73.19 98 ARG A CA 1
ATOM 745 C C . ARG A 1 98 ? -8.508 9.642 -10.956 1.00 73.19 98 ARG A C 1
ATOM 747 O O . ARG A 1 98 ? -8.348 9.091 -12.043 1.00 73.19 98 ARG A O 1
ATOM 754 N N . PRO A 1 99 ? -7.879 9.232 -9.839 1.00 82.62 99 PRO A N 1
ATOM 755 C CA . PRO A 1 99 ? -7.042 8.043 -9.829 1.00 82.62 99 PRO A CA 1
ATOM 756 C C . PRO A 1 99 ? -7.850 6.800 -10.214 1.00 82.62 99 PRO A C 1
ATOM 758 O O . PRO A 1 99 ? -8.932 6.564 -9.667 1.00 82.62 99 PRO A O 1
ATOM 761 N N . GLU A 1 100 ? -7.314 5.994 -11.124 1.00 88.88 100 GLU A N 1
ATOM 762 C CA . GLU A 1 100 ? -7.881 4.697 -11.491 1.00 88.88 100 GLU A CA 1
ATOM 763 C C . GLU A 1 100 ? -7.040 3.574 -10.894 1.00 88.88 100 GLU A C 1
ATOM 765 O O . GLU A 1 100 ? -5.817 3.558 -11.036 1.00 88.88 100 GLU A O 1
ATOM 770 N N . ASN A 1 101 ? -7.693 2.617 -10.235 1.00 93.81 101 ASN A N 1
ATOM 771 C CA . ASN A 1 101 ? -7.008 1.464 -9.663 1.00 93.81 101 ASN A CA 1
ATOM 772 C C . ASN A 1 101 ? -6.584 0.482 -10.762 1.00 93.81 101 ASN A C 1
ATOM 774 O O . ASN A 1 101 ? -7.280 0.285 -11.765 1.00 93.81 101 ASN A O 1
ATOM 778 N N . LEU A 1 102 ? -5.458 -0.184 -10.534 1.00 95.94 102 LEU A N 1
ATOM 779 C CA . LEU A 1 102 ? -4.959 -1.267 -11.363 1.00 95.94 102 LEU A CA 1
ATOM 780 C C . LEU A 1 102 ? -4.427 -2.396 -10.481 1.00 95.94 102 LEU A C 1
ATOM 782 O O . LEU A 1 102 ? -3.642 -2.161 -9.566 1.00 95.94 102 LEU A O 1
ATOM 786 N N . ALA A 1 103 ? -4.817 -3.627 -10.806 1.00 97.69 103 ALA A N 1
ATOM 787 C CA . ALA A 1 103 ? -4.277 -4.833 -10.205 1.00 97.69 103 ALA A CA 1
ATOM 788 C C . ALA A 1 103 ? -3.906 -5.861 -11.281 1.00 97.69 103 ALA A C 1
ATOM 790 O O . ALA A 1 103 ? -4.660 -6.099 -12.224 1.00 97.69 103 ALA A O 1
ATOM 791 N N . VAL A 1 104 ? -2.766 -6.522 -11.100 1.00 98.31 104 VAL A N 1
ATOM 792 C CA . VAL A 1 104 ? -2.314 -7.663 -11.900 1.00 98.31 104 VAL A CA 1
ATOM 793 C C . VAL A 1 104 ? -2.170 -8.859 -10.972 1.00 98.31 104 VAL A C 1
ATOM 795 O O . VAL A 1 104 ? -1.558 -8.756 -9.912 1.00 98.31 104 VAL A O 1
ATOM 798 N N . THR A 1 105 ? -2.705 -10.016 -11.363 1.00 98.50 105 THR A N 1
ATOM 799 C CA . THR A 1 105 ? -2.601 -11.245 -10.563 1.00 98.50 105 THR A CA 1
ATOM 800 C C . THR A 1 105 ? -1.848 -12.331 -11.317 1.00 98.50 105 THR A C 1
ATOM 802 O O . THR A 1 105 ? -2.090 -12.573 -12.497 1.00 98.50 105 THR A O 1
ATOM 805 N N . ALA A 1 106 ? -0.941 -13.016 -10.623 1.00 97.75 106 ALA A N 1
ATOM 806 C CA . ALA A 1 106 ? -0.260 -14.199 -11.125 1.00 97.75 106 ALA A CA 1
ATOM 807 C C . ALA A 1 106 ? -0.923 -15.444 -10.532 1.00 97.75 106 ALA A C 1
ATOM 809 O O . ALA A 1 106 ? -1.015 -15.587 -9.307 1.00 97.75 106 ALA A O 1
ATOM 810 N N . ARG A 1 107 ? -1.365 -16.362 -11.398 1.00 98.31 107 ARG A N 1
ATOM 811 C CA . ARG A 1 107 ? -1.939 -17.649 -10.994 1.00 98.31 107 ARG A CA 1
ATOM 812 C C . ARG A 1 107 ? -1.139 -18.819 -11.549 1.00 98.31 107 ARG A C 1
ATOM 814 O O . ARG A 1 107 ? -0.732 -18.797 -12.705 1.00 98.31 107 ARG A O 1
ATOM 821 N N . ARG A 1 108 ? -0.973 -19.859 -10.732 1.00 94.38 108 ARG A N 1
ATOM 822 C CA . ARG A 1 108 ? -0.408 -21.158 -11.117 1.00 94.38 108 ARG A CA 1
ATOM 823 C C . ARG A 1 108 ? -1.365 -22.248 -10.661 1.00 94.38 108 ARG A C 1
ATOM 825 O O . ARG A 1 108 ? -1.790 -22.243 -9.508 1.00 94.38 108 ARG A O 1
ATOM 832 N N . ASP A 1 109 ? -1.761 -23.124 -11.579 1.00 94.12 109 ASP A N 1
ATOM 833 C CA . ASP A 1 109 ? -2.734 -24.195 -11.321 1.00 94.12 109 ASP A CA 1
ATOM 834 C C . ASP A 1 109 ? -4.022 -23.674 -10.645 1.00 94.12 109 ASP A C 1
ATOM 836 O O . ASP A 1 109 ? -4.523 -24.231 -9.669 1.00 94.12 109 ASP A O 1
ATOM 840 N N . GLY A 1 110 ? -4.514 -22.519 -11.115 1.00 93.94 110 GLY A N 1
ATOM 841 C CA . GLY A 1 110 ? -5.703 -21.832 -10.592 1.00 93.94 110 GLY A CA 1
ATOM 842 C C . GLY A 1 110 ? -5.506 -21.049 -9.282 1.00 93.94 110 GLY A C 1
ATOM 843 O O . GLY A 1 110 ? -6.350 -20.218 -8.933 1.00 93.94 110 GLY A O 1
ATOM 844 N N . ARG A 1 111 ? -4.386 -21.235 -8.573 1.00 96.44 111 ARG A N 1
ATOM 845 C CA . ARG A 1 111 ? -4.093 -20.572 -7.291 1.00 96.44 111 ARG A CA 1
ATOM 846 C C . ARG A 1 111 ? -3.331 -19.268 -7.492 1.00 96.44 111 ARG A C 1
ATOM 848 O O . ARG A 1 111 ? -2.425 -19.214 -8.315 1.00 96.44 111 ARG A O 1
ATOM 855 N N . VAL A 1 112 ? -3.672 -18.230 -6.728 1.00 97.88 112 VAL A N 1
ATOM 856 C CA . VAL A 1 112 ? -2.913 -16.967 -6.719 1.00 97.88 112 VAL A CA 1
ATOM 857 C C . VAL A 1 112 ? -1.555 -17.204 -6.067 1.00 97.88 112 VAL A C 1
ATOM 859 O O . VAL A 1 112 ? -1.484 -17.700 -4.946 1.00 97.88 112 VAL A O 1
ATOM 862 N N . VAL A 1 113 ? -0.487 -16.843 -6.774 1.00 98.50 113 VAL A N 1
ATOM 863 C CA . VAL A 1 113 ? 0.906 -16.969 -6.309 1.00 98.50 113 VAL A CA 1
ATOM 864 C C . VAL A 1 113 ? 1.632 -15.622 -6.243 1.00 98.50 113 VAL A C 1
ATOM 866 O O . VAL A 1 113 ? 2.742 -15.545 -5.713 1.00 98.50 113 VAL A O 1
ATOM 869 N N . GLY A 1 114 ? 1.001 -14.554 -6.731 1.00 98.25 114 GLY A N 1
ATOM 870 C CA . GLY A 1 114 ? 1.465 -13.182 -6.568 1.00 98.25 114 GLY A CA 1
ATOM 871 C C . GLY A 1 114 ? 0.479 -12.153 -7.115 1.00 98.25 114 GLY A C 1
ATOM 872 O O . GLY A 1 114 ? -0.444 -12.500 -7.858 1.00 98.25 114 GLY A O 1
ATOM 873 N N . SER A 1 115 ? 0.692 -10.894 -6.753 1.00 98.69 115 SER A N 1
ATOM 874 C CA . SER A 1 115 ? -0.087 -9.742 -7.206 1.00 98.69 115 SER A CA 1
ATOM 875 C C . SER A 1 115 ? 0.792 -8.499 -7.342 1.00 98.69 115 SER A C 1
ATOM 877 O O . SER A 1 115 ? 1.863 -8.414 -6.737 1.00 98.69 115 SER A O 1
ATOM 879 N N . ALA A 1 116 ? 0.342 -7.554 -8.159 1.00 98.44 116 ALA A N 1
ATOM 880 C CA . ALA A 1 116 ? 0.845 -6.190 -8.220 1.00 98.44 116 ALA A CA 1
ATOM 881 C C . ALA A 1 116 ? -0.346 -5.229 -8.225 1.00 98.44 116 ALA A C 1
ATOM 883 O O . ALA A 1 116 ? -1.310 -5.478 -8.948 1.00 98.44 116 ALA A O 1
ATOM 884 N N . GLU A 1 117 ? -0.283 -4.164 -7.437 1.00 98.19 117 GLU A N 1
ATOM 885 C CA . GLU A 1 117 ? -1.367 -3.197 -7.256 1.00 98.19 117 GLU A CA 1
ATOM 886 C C . GLU A 1 117 ? -0.831 -1.770 -7.340 1.00 98.19 117 GLU A C 1
ATOM 888 O O . GLU A 1 117 ? 0.330 -1.497 -7.019 1.00 98.19 117 GLU A O 1
ATOM 893 N N . GLY A 1 118 ? -1.676 -0.860 -7.808 1.00 97.06 118 GLY A N 1
ATOM 894 C CA . GLY A 1 118 ? -1.318 0.535 -7.956 1.00 97.06 118 GLY A CA 1
ATOM 895 C C . GLY A 1 118 ? -2.451 1.386 -8.503 1.00 97.06 118 GLY A C 1
ATOM 896 O O . GLY A 1 118 ? -3.593 0.941 -8.645 1.00 97.06 118 GLY A O 1
ATOM 897 N N . THR A 1 119 ? -2.112 2.625 -8.832 1.00 95.69 119 THR A N 1
ATOM 898 C CA . THR A 1 119 ? -3.040 3.604 -9.393 1.00 95.69 119 THR A CA 1
ATOM 899 C C . THR A 1 119 ? -2.426 4.331 -10.579 1.00 95.69 119 THR A C 1
ATOM 901 O O . THR A 1 119 ? -1.207 4.473 -10.685 1.00 95.69 119 THR A O 1
ATOM 904 N N . THR A 1 120 ? -3.271 4.814 -11.481 1.00 93.00 120 THR A N 1
ATOM 905 C CA . THR A 1 120 ? -2.889 5.742 -12.550 1.00 93.00 120 THR A CA 1
ATOM 906 C C . THR A 1 120 ? -3.574 7.078 -12.331 1.00 93.00 120 THR A C 1
ATOM 908 O O . THR A 1 120 ? -4.775 7.114 -12.069 1.00 93.00 120 THR A O 1
ATOM 911 N N . CYS A 1 121 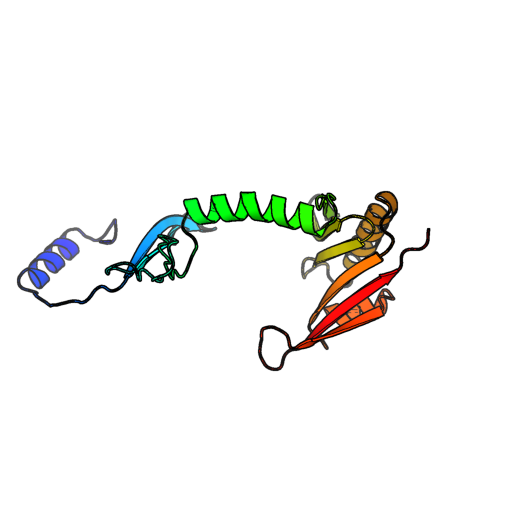? -2.829 8.173 -12.458 1.00 88.12 121 CYS A N 1
ATOM 912 C CA . CYS A 1 121 ? -3.373 9.523 -12.453 1.00 88.12 121 CYS A CA 1
ATOM 913 C C . CYS A 1 121 ? -2.673 10.369 -13.524 1.00 88.12 121 CYS A C 1
ATOM 915 O O . CYS A 1 121 ? -1.463 10.615 -13.471 1.00 88.12 121 CYS A O 1
ATOM 917 N N . GLY A 1 122 ? -3.432 10.773 -14.544 1.00 86.44 122 GLY A N 1
ATOM 918 C CA . GLY A 1 122 ? -2.895 11.451 -15.720 1.00 86.44 122 GLY A CA 1
ATOM 919 C C . GLY A 1 122 ? -1.811 10.614 -16.408 1.00 86.44 122 GLY A C 1
ATOM 920 O O . GLY A 1 122 ? -2.020 9.454 -16.750 1.00 86.44 122 GLY A O 1
ATOM 921 N N . SER A 1 123 ? -0.628 11.197 -16.601 1.00 90.44 123 SER A N 1
ATOM 922 C CA . SER A 1 123 ? 0.508 10.540 -17.261 1.00 90.44 123 SER A CA 1
ATOM 923 C C . SER A 1 123 ? 1.420 9.754 -16.309 1.00 90.44 123 SER A C 1
ATOM 925 O O . SER A 1 123 ? 2.486 9.300 -16.731 1.00 90.44 123 SER A O 1
ATOM 927 N N . VAL A 1 124 ? 1.042 9.590 -15.039 1.00 92.94 124 VAL A N 1
ATOM 928 C CA . VAL A 1 124 ? 1.873 8.939 -14.020 1.00 92.94 124 VAL A CA 1
ATOM 929 C C . VAL A 1 124 ? 1.136 7.753 -13.412 1.00 92.94 124 VAL A C 1
ATOM 931 O O . VAL A 1 124 ? -0.012 7.864 -12.987 1.00 92.94 124 VAL A O 1
ATOM 934 N N . ALA A 1 125 ? 1.831 6.626 -13.316 1.00 96.12 125 ALA A N 1
ATOM 935 C CA . ALA A 1 125 ? 1.399 5.472 -12.548 1.00 96.12 125 ALA A CA 1
ATOM 936 C C . ALA A 1 125 ? 2.187 5.363 -11.240 1.00 96.12 125 ALA A C 1
ATOM 938 O O . ALA A 1 125 ? 3.401 5.588 -11.201 1.00 96.12 125 ALA A O 1
ATOM 939 N N . HIS A 1 126 ? 1.509 4.963 -10.173 1.00 97.25 126 HIS A N 1
ATOM 940 C CA . HIS A 1 126 ? 2.133 4.572 -8.921 1.00 97.25 126 HIS A CA 1
ATOM 941 C C . HIS A 1 126 ? 1.896 3.086 -8.685 1.00 97.25 126 HIS A C 1
ATOM 943 O O . HIS A 1 126 ? 0.754 2.653 -8.565 1.00 97.25 126 HIS A O 1
ATOM 949 N N . LEU A 1 127 ? 2.972 2.310 -8.624 1.00 97.88 127 LEU A N 1
ATOM 950 C CA . LEU A 1 127 ? 2.924 0.934 -8.157 1.00 97.88 127 LEU A CA 1
ATOM 951 C C . LEU A 1 127 ? 3.082 0.958 -6.634 1.00 97.88 127 LEU A C 1
ATOM 953 O O . LEU A 1 127 ? 4.145 1.333 -6.137 1.00 97.88 127 LEU A O 1
ATOM 957 N N . SER A 1 128 ? 2.023 0.592 -5.916 1.00 95.94 128 SER A N 1
ATOM 958 C CA . SER A 1 128 ? 2.000 0.614 -4.453 1.00 95.94 128 SER A CA 1
ATOM 959 C C . SER A 1 128 ? 2.512 -0.692 -3.861 1.00 95.94 128 SER A C 1
ATOM 961 O O . SER A 1 128 ? 3.310 -0.662 -2.930 1.00 95.94 128 SER A O 1
ATOM 963 N N . ASP A 1 129 ? 2.111 -1.829 -4.436 1.00 95.50 129 ASP A N 1
ATOM 964 C CA . ASP A 1 129 ? 2.432 -3.145 -3.892 1.00 95.50 129 ASP A CA 1
ATOM 965 C C . ASP A 1 129 ? 2.812 -4.146 -4.977 1.00 95.50 129 ASP A C 1
ATOM 967 O O . ASP A 1 129 ? 2.216 -4.208 -6.052 1.00 95.50 129 ASP A O 1
ATOM 971 N N . ILE A 1 130 ? 3.800 -4.988 -4.666 1.00 97.44 130 ILE A N 1
ATOM 972 C CA . ILE A 1 130 ? 4.104 -6.193 -5.434 1.00 97.44 130 ILE A CA 1
ATOM 973 C C . ILE A 1 130 ? 4.483 -7.331 -4.493 1.00 97.44 130 ILE A C 1
ATOM 975 O O . ILE A 1 130 ? 5.427 -7.247 -3.704 1.00 97.44 130 ILE A O 1
ATOM 979 N N . LEU A 1 131 ? 3.743 -8.429 -4.583 1.00 97.38 131 LEU A N 1
ATOM 980 C CA . LEU A 1 131 ? 3.846 -9.543 -3.655 1.00 97.38 131 LEU A CA 1
ATOM 981 C C . LEU A 1 131 ? 3.970 -10.853 -4.423 1.00 97.38 131 LEU A C 1
ATOM 983 O O . LEU A 1 131 ? 3.263 -11.113 -5.392 1.00 97.38 131 LEU A O 1
ATOM 987 N N . VAL A 1 132 ? 4.873 -11.713 -3.954 1.00 98.31 132 VAL A N 1
ATOM 988 C CA . VAL A 1 132 ? 5.011 -13.093 -4.431 1.00 98.31 132 VAL A CA 1
ATOM 989 C C . VAL A 1 132 ? 5.052 -14.010 -3.220 1.00 98.31 132 VAL A C 1
ATOM 991 O O . VAL A 1 132 ? 5.843 -13.789 -2.286 1.00 98.31 132 VAL A O 1
ATOM 994 N N . ALA A 1 133 ? 4.207 -15.041 -3.248 1.00 97.69 133 ALA A N 1
ATOM 995 C CA . ALA A 1 133 ? 4.129 -16.058 -2.210 1.00 97.69 133 ALA A CA 1
ATOM 996 C C . ALA A 1 133 ? 5.534 -16.628 -1.926 1.00 97.69 133 ALA A C 1
ATOM 998 O O . ALA A 1 133 ? 6.254 -16.935 -2.879 1.00 97.69 133 ALA A O 1
ATOM 999 N N . PRO A 1 134 ? 5.957 -16.786 -0.653 1.00 97.19 134 PRO A N 1
ATOM 1000 C CA . PRO A 1 134 ? 7.330 -17.168 -0.309 1.00 97.19 134 PRO A CA 1
ATOM 1001 C C . PRO A 1 134 ? 7.861 -18.403 -1.046 1.00 97.19 134 PRO A C 1
ATOM 1003 O O . PRO A 1 134 ? 9.001 -18.381 -1.506 1.00 97.19 134 PRO A O 1
ATOM 1006 N N . ALA A 1 135 ? 7.018 -19.428 -1.212 1.00 97.06 135 ALA A N 1
ATOM 1007 C CA . ALA A 1 135 ? 7.348 -20.675 -1.903 1.00 97.06 135 ALA A CA 1
ATOM 1008 C C . ALA A 1 135 ? 7.602 -20.512 -3.413 1.00 97.06 135 ALA A C 1
ATOM 1010 O O . ALA A 1 135 ? 8.206 -21.391 -4.010 1.00 97.06 135 ALA A O 1
ATOM 1011 N N . HIS A 1 136 ? 7.168 -19.396 -4.004 1.00 96.81 136 HIS A N 1
ATOM 1012 C CA . HIS A 1 136 ? 7.267 -19.105 -5.436 1.00 96.81 136 HIS A CA 1
ATOM 1013 C C . HIS A 1 136 ? 8.216 -17.938 -5.754 1.00 96.81 136 HIS A C 1
ATOM 1015 O O . HIS A 1 136 ? 8.249 -17.397 -6.864 1.00 96.81 136 HIS A O 1
ATOM 1021 N N . ARG A 1 137 ? 8.997 -17.488 -4.764 1.00 95.19 137 ARG A N 1
ATOM 1022 C CA . ARG A 1 137 ? 9.975 -16.410 -4.954 1.00 95.19 137 ARG A CA 1
ATOM 1023 C C . ARG A 1 137 ? 11.178 -16.906 -5.748 1.00 95.19 137 ARG A C 1
ATOM 1025 O O . ARG A 1 137 ? 11.573 -18.059 -5.658 1.00 95.19 137 ARG A O 1
ATOM 1032 N N . ARG A 1 138 ? 11.826 -15.974 -6.456 1.00 94.44 138 ARG A N 1
ATOM 1033 C CA . ARG A 1 138 ? 12.988 -16.226 -7.335 1.00 94.44 138 ARG A CA 1
ATOM 1034 C C . ARG A 1 138 ? 12.683 -17.097 -8.565 1.00 94.44 138 ARG A C 1
ATOM 1036 O O . ARG A 1 138 ? 13.607 -17.479 -9.265 1.00 94.44 138 ARG A O 1
ATOM 1043 N N . GLU A 1 139 ? 11.406 -17.304 -8.887 1.00 96.19 139 GLU A N 1
ATOM 1044 C CA . GLU A 1 139 ? 10.946 -17.959 -10.126 1.00 96.19 139 GLU A CA 1
ATOM 1045 C C . GLU A 1 139 ? 10.632 -16.958 -11.261 1.00 96.19 139 GLU A C 1
ATOM 1047 O O . GLU A 1 139 ? 10.051 -17.315 -12.277 1.00 96.19 139 GLU A O 1
ATOM 1052 N N . GLY A 1 140 ? 10.958 -15.670 -11.092 1.00 96.56 140 GLY A N 1
ATOM 1053 C CA . GLY A 1 140 ? 10.687 -14.627 -12.096 1.00 96.56 140 GLY A CA 1
ATOM 1054 C C . GLY A 1 140 ? 9.264 -14.045 -12.084 1.00 96.56 140 GLY A C 1
ATOM 1055 O O . GLY A 1 140 ? 9.001 -13.095 -12.821 1.00 96.56 140 GLY A O 1
ATOM 1056 N N . ILE A 1 141 ? 8.373 -14.528 -11.210 1.00 98.06 141 ILE A N 1
ATOM 1057 C CA . ILE A 1 141 ? 6.976 -14.058 -11.095 1.00 98.06 141 ILE A CA 1
ATOM 1058 C C . ILE A 1 141 ? 6.894 -12.551 -10.821 1.00 98.06 141 ILE A C 1
ATOM 1060 O O . ILE A 1 141 ? 6.137 -11.853 -11.483 1.00 98.06 141 ILE A O 1
ATOM 1064 N N . GLY A 1 142 ? 7.712 -12.025 -9.902 1.00 97.56 142 GLY A N 1
ATOM 1065 C CA . GLY A 1 142 ? 7.730 -10.586 -9.608 1.00 97.56 142 GLY A CA 1
ATOM 1066 C C . GLY A 1 142 ? 8.114 -9.736 -10.824 1.00 97.56 142 GLY A C 1
ATOM 1067 O O . GLY A 1 142 ? 7.527 -8.688 -11.056 1.00 97.56 142 GLY A O 1
ATOM 1068 N N . ALA A 1 143 ? 9.048 -10.211 -11.654 1.00 97.88 143 ALA A N 1
ATOM 1069 C CA . ALA A 1 143 ? 9.415 -9.511 -12.883 1.00 97.88 143 ALA A CA 1
ATOM 1070 C C . ALA A 1 143 ? 8.270 -9.526 -13.912 1.00 97.88 143 ALA A C 1
ATOM 1072 O O . ALA A 1 143 ? 8.029 -8.512 -14.558 1.00 97.88 143 ALA A O 1
ATOM 1073 N N . HIS A 1 144 ? 7.535 -10.639 -14.025 1.00 98.38 144 HIS A N 1
ATOM 1074 C CA . HIS A 1 144 ? 6.371 -10.741 -14.912 1.00 98.38 144 HIS A CA 1
ATOM 1075 C C . HIS A 1 144 ? 5.219 -9.846 -14.449 1.00 98.38 144 HIS A C 1
ATOM 1077 O O . HIS A 1 144 ? 4.624 -9.156 -15.268 1.00 98.38 144 HIS A O 1
ATOM 1083 N N . LEU A 1 145 ? 4.944 -9.809 -13.143 1.00 98.62 145 LEU A N 1
ATOM 1084 C CA . LEU A 1 145 ? 3.953 -8.909 -12.552 1.00 98.62 145 LEU A CA 1
ATOM 1085 C C . LEU A 1 145 ? 4.303 -7.439 -12.816 1.00 98.62 145 LEU A C 1
ATOM 1087 O O . LEU A 1 145 ? 3.456 -6.688 -13.290 1.00 98.62 145 LEU A O 1
ATOM 1091 N N . ALA A 1 146 ? 5.559 -7.043 -12.583 1.00 98.06 146 ALA A N 1
ATOM 1092 C CA . ALA A 1 146 ? 6.020 -5.685 -12.863 1.00 98.06 146 ALA A CA 1
ATOM 1093 C C . ALA A 1 146 ? 5.935 -5.338 -14.360 1.00 98.06 146 ALA A C 1
ATOM 1095 O O . ALA A 1 146 ? 5.526 -4.236 -14.711 1.00 98.06 146 ALA A O 1
ATOM 1096 N N . ALA A 1 147 ? 6.300 -6.267 -15.248 1.00 97.81 147 ALA A N 1
ATOM 1097 C CA . ALA A 1 147 ? 6.210 -6.062 -16.692 1.00 97.81 147 ALA A CA 1
ATOM 1098 C C . ALA A 1 147 ? 4.757 -5.926 -17.170 1.00 97.81 147 ALA A C 1
ATOM 1100 O O . ALA A 1 147 ? 4.464 -5.031 -17.955 1.00 97.81 147 ALA A O 1
ATOM 1101 N N . ALA A 1 148 ? 3.852 -6.767 -16.669 1.00 98.25 148 ALA A N 1
ATOM 1102 C CA . ALA A 1 148 ? 2.430 -6.702 -16.990 1.00 98.25 148 ALA A CA 1
ATOM 1103 C C . ALA A 1 148 ? 1.787 -5.405 -16.479 1.00 98.25 148 ALA A C 1
ATOM 1105 O O . ALA A 1 148 ? 1.050 -4.765 -17.220 1.00 98.25 148 ALA A O 1
ATOM 1106 N N . PHE A 1 149 ? 2.126 -4.971 -15.259 1.00 98.38 149 PHE A N 1
ATOM 1107 C CA . PHE A 1 149 ? 1.689 -3.673 -14.742 1.00 98.38 149 PHE A CA 1
ATOM 1108 C C . PHE A 1 149 ? 2.188 -2.529 -15.632 1.00 98.38 149 PHE A C 1
ATOM 1110 O O . PHE A 1 149 ? 1.407 -1.670 -16.020 1.00 98.38 149 PHE A O 1
ATOM 1117 N N . VAL A 1 150 ? 3.476 -2.540 -16.001 1.00 97.50 150 VAL A N 1
ATOM 1118 C CA . VAL A 1 150 ? 4.063 -1.534 -16.899 1.00 97.50 150 VAL A CA 1
ATOM 1119 C C . VAL A 1 150 ? 3.365 -1.514 -18.263 1.00 97.50 150 VAL A C 1
ATOM 1121 O O . VAL A 1 150 ? 3.074 -0.434 -18.759 1.00 97.50 150 VAL A O 1
ATOM 1124 N N . SER A 1 151 ? 3.078 -2.677 -18.852 1.00 97.06 151 SER A N 1
ATOM 1125 C CA . SER A 1 151 ? 2.361 -2.768 -20.131 1.00 97.06 151 SER A CA 1
ATOM 1126 C C . SER A 1 151 ? 0.990 -2.101 -20.051 1.00 97.06 151 SER A C 1
ATOM 1128 O O . SER A 1 151 ? 0.664 -1.258 -20.874 1.00 97.06 151 SER A O 1
ATOM 1130 N N . GLU A 1 152 ? 0.221 -2.420 -19.015 1.00 97.38 152 GLU A N 1
ATOM 1131 C CA . GLU A 1 152 ? -1.131 -1.892 -18.847 1.00 97.38 152 GLU A CA 1
ATOM 1132 C C . GLU A 1 152 ? -1.139 -0.372 -18.623 1.00 97.38 152 GLU A C 1
ATOM 1134 O O . GLU A 1 152 ? -1.990 0.332 -19.158 1.00 97.38 152 GLU A O 1
ATOM 1139 N N . VAL A 1 153 ? -0.183 0.177 -17.867 1.00 96.06 153 VAL A N 1
ATOM 1140 C CA . VAL A 1 153 ? -0.127 1.637 -17.679 1.00 96.06 153 VAL A CA 1
ATOM 1141 C C . VAL A 1 153 ? 0.388 2.370 -18.921 1.00 96.06 153 VAL A C 1
ATOM 1143 O O . VAL A 1 153 ? -0.004 3.515 -19.139 1.00 96.06 153 VAL A O 1
ATOM 1146 N N . VAL A 1 154 ? 1.205 1.725 -19.766 1.00 96.06 154 VAL A N 1
ATOM 1147 C CA . VAL A 1 154 ? 1.534 2.242 -21.108 1.00 96.06 154 VAL A CA 1
ATOM 1148 C C . VAL A 1 154 ? 0.273 2.316 -21.967 1.00 96.06 154 VAL A C 1
ATOM 1150 O O . VAL A 1 154 ? 0.020 3.359 -22.566 1.00 96.06 154 VAL A O 1
ATOM 1153 N N . ASP A 1 155 ? -0.557 1.270 -21.963 1.00 94.50 155 ASP A N 1
ATOM 1154 C CA . ASP A 1 155 ? -1.820 1.243 -22.714 1.00 94.50 155 ASP A CA 1
ATOM 1155 C C . ASP A 1 155 ? -2.812 2.318 -22.225 1.00 94.50 155 ASP A C 1
ATOM 1157 O O . ASP A 1 155 ? -3.599 2.856 -23.006 1.00 94.50 155 ASP A O 1
ATOM 1161 N N . ARG A 1 156 ? -2.716 2.716 -20.949 1.00 93.06 156 ARG A N 1
ATOM 1162 C CA . ARG A 1 156 ? -3.450 3.854 -20.357 1.00 93.06 156 ARG A CA 1
ATOM 1163 C C . ARG A 1 156 ? -2.821 5.224 -20.639 1.00 93.06 156 ARG A C 1
ATOM 1165 O O . ARG A 1 156 ? -3.319 6.240 -20.157 1.00 93.06 156 ARG A O 1
ATOM 1172 N N . GLY A 1 157 ? -1.733 5.284 -21.404 1.00 92.94 157 GLY A N 1
ATOM 1173 C CA . GLY A 1 157 ? -1.061 6.528 -21.784 1.00 92.94 157 GLY A CA 1
ATOM 1174 C C . GLY A 1 157 ? -0.154 7.124 -20.703 1.00 92.94 157 GLY A C 1
ATOM 1175 O O . GLY A 1 157 ? 0.249 8.290 -20.814 1.00 92.94 157 GLY A O 1
ATOM 1176 N N . CYS A 1 158 ? 0.195 6.363 -19.660 1.00 95.00 158 CYS A N 1
ATOM 1177 C CA . CYS A 1 158 ? 1.197 6.801 -18.697 1.00 95.00 158 CYS A CA 1
ATOM 1178 C C . CYS A 1 158 ? 2.590 6.867 -19.346 1.00 95.00 158 CYS A C 1
ATOM 1180 O O . CYS A 1 158 ? 2.942 6.092 -20.230 1.00 95.00 158 CYS A O 1
ATOM 1182 N N . ARG A 1 159 ? 3.411 7.802 -18.867 1.00 95.62 159 ARG A N 1
ATOM 1183 C CA . ARG A 1 159 ? 4.789 8.059 -19.324 1.00 95.62 159 ARG A CA 1
ATOM 1184 C C . ARG A 1 159 ? 5.835 7.756 -18.254 1.00 95.62 159 ARG A C 1
ATOM 1186 O O . ARG A 1 159 ? 7.028 7.733 -18.538 1.00 95.62 159 ARG A O 1
ATOM 1193 N N . LEU A 1 160 ? 5.387 7.552 -17.021 1.00 95.69 160 LEU A N 1
ATOM 1194 C CA . LEU A 1 160 ? 6.228 7.364 -15.850 1.00 95.69 160 LEU A CA 1
ATOM 1195 C C . LEU A 1 160 ? 5.557 6.380 -14.896 1.00 95.69 160 LEU A C 1
ATOM 1197 O O . LEU A 1 160 ? 4.359 6.497 -14.641 1.00 95.69 160 LEU A O 1
ATOM 1201 N N . VAL A 1 161 ? 6.341 5.475 -14.313 1.00 97.75 161 VAL A N 1
ATOM 1202 C CA . VAL A 1 161 ? 5.920 4.670 -13.158 1.00 97.75 161 VAL A CA 1
ATOM 1203 C C . VAL A 1 161 ? 6.816 4.976 -11.971 1.00 97.75 161 VAL A C 1
ATOM 1205 O O . VAL A 1 161 ? 8.035 5.023 -12.124 1.00 97.75 161 VAL A O 1
ATOM 1208 N N . ARG A 1 162 ? 6.223 5.151 -10.789 1.00 97.75 162 ARG A N 1
ATOM 1209 C CA . ARG A 1 162 ? 6.925 5.320 -9.509 1.00 97.75 162 ARG A CA 1
ATOM 1210 C C . ARG A 1 162 ? 6.580 4.199 -8.536 1.00 97.75 162 ARG A C 1
ATOM 1212 O O . ARG A 1 162 ? 5.444 3.740 -8.518 1.00 97.75 162 ARG A O 1
ATOM 1219 N N . THR A 1 163 ? 7.530 3.824 -7.690 1.00 97.75 163 THR A N 1
ATOM 1220 C CA . THR A 1 163 ? 7.348 2.884 -6.569 1.00 97.75 163 THR A CA 1
ATOM 1221 C C . THR A 1 163 ? 8.230 3.306 -5.395 1.00 97.75 163 THR A C 1
ATOM 1223 O O . THR A 1 163 ? 9.258 3.956 -5.590 1.00 97.75 163 THR A O 1
ATOM 1226 N N . GLY A 1 164 ? 7.848 2.931 -4.175 1.00 95.06 164 GLY A N 1
ATOM 1227 C CA . GLY A 1 164 ? 8.697 3.053 -2.986 1.00 95.06 164 GLY A CA 1
ATOM 1228 C C . GLY A 1 164 ? 9.361 1.726 -2.615 1.00 95.06 164 GLY A C 1
ATOM 1229 O O . GLY A 1 164 ? 8.848 0.655 -2.944 1.00 95.06 164 GLY A O 1
ATOM 1230 N N . ALA A 1 165 ? 10.502 1.788 -1.931 1.00 94.75 165 ALA A N 1
ATOM 1231 C CA . ALA A 1 165 ? 11.114 0.649 -1.253 1.00 94.75 165 ALA A CA 1
ATOM 1232 C C . ALA A 1 165 ? 11.923 1.105 -0.029 1.00 94.75 165 ALA A C 1
ATOM 1234 O O . ALA A 1 165 ? 12.422 2.228 0.009 1.00 94.75 165 ALA A O 1
ATOM 1235 N N . GLU A 1 166 ? 12.106 0.213 0.945 1.00 94.19 166 GLU A N 1
ATOM 1236 C CA . GLU A 1 166 ? 13.083 0.417 2.021 1.00 94.19 166 GLU A CA 1
ATOM 1237 C C . GLU A 1 166 ? 14.504 0.463 1.437 1.00 94.19 166 GLU A C 1
ATOM 1239 O O . GLU A 1 166 ? 14.901 -0.416 0.659 1.00 94.19 166 GLU A O 1
ATOM 1244 N N . ALA A 1 167 ? 15.265 1.484 1.823 1.00 94.19 167 ALA A N 1
ATOM 1245 C CA . ALA A 1 167 ? 16.663 1.651 1.456 1.00 94.19 167 ALA A CA 1
ATOM 1246 C C . ALA A 1 167 ? 17.535 0.493 1.965 1.00 94.19 167 ALA A C 1
ATOM 1248 O O . ALA A 1 167 ? 17.410 0.040 3.098 1.00 94.19 167 ALA A O 1
ATOM 1249 N N . GLY A 1 168 ? 18.437 0.005 1.119 1.00 92.31 168 GLY A N 1
ATOM 1250 C CA . GLY A 1 168 ? 19.260 -1.179 1.364 1.00 92.31 168 GLY A CA 1
ATOM 1251 C C . GLY A 1 168 ? 18.476 -2.496 1.338 1.00 92.31 168 GLY A C 1
ATOM 1252 O O . GLY A 1 168 ? 19.072 -3.569 1.455 1.00 92.31 168 GLY A O 1
ATOM 1253 N N . GLY A 1 169 ? 17.152 -2.441 1.177 1.00 93.19 169 GLY A N 1
ATOM 1254 C CA . GLY A 1 169 ? 16.268 -3.590 1.258 1.00 93.19 169 GLY A CA 1
ATOM 1255 C C . GLY A 1 169 ? 16.251 -4.460 -0.008 1.00 93.19 169 GLY A C 1
ATOM 1256 O O . GLY A 1 169 ? 16.679 -4.056 -1.096 1.00 93.19 169 GLY A O 1
ATOM 1257 N N . PRO A 1 170 ? 15.682 -5.676 0.084 1.00 93.69 170 PRO A N 1
ATOM 1258 C CA . PRO A 1 170 ? 15.571 -6.587 -1.056 1.00 93.69 170 PRO A CA 1
ATOM 1259 C C . PRO A 1 170 ? 14.711 -6.023 -2.199 1.00 93.69 170 PRO A C 1
ATOM 1261 O O . PRO A 1 170 ? 14.952 -6.365 -3.360 1.00 93.69 170 PRO A O 1
ATOM 1264 N N . ALA A 1 171 ? 13.734 -5.166 -1.882 1.00 94.56 171 ALA A N 1
ATOM 1265 C CA . ALA A 1 171 ? 12.871 -4.508 -2.860 1.00 94.56 171 ALA A CA 1
ATOM 1266 C C . ALA A 1 171 ? 13.640 -3.477 -3.705 1.00 94.56 171 ALA A C 1
ATOM 1268 O O . ALA A 1 171 ? 13.538 -3.517 -4.929 1.00 94.56 171 ALA A O 1
ATOM 1269 N N . GLU A 1 172 ? 14.490 -2.635 -3.101 1.00 96.62 172 GLU A N 1
ATOM 1270 C CA . GLU A 1 172 ? 15.355 -1.705 -3.849 1.00 96.62 172 GLU A CA 1
ATOM 1271 C C . GLU A 1 172 ? 16.262 -2.469 -4.824 1.00 96.62 172 GLU A C 1
ATOM 1273 O O . GLU A 1 172 ? 16.330 -2.149 -6.013 1.00 96.62 172 GLU A O 1
ATOM 1278 N N . GLY A 1 173 ? 16.912 -3.540 -4.352 1.00 96.62 173 GLY A N 1
ATOM 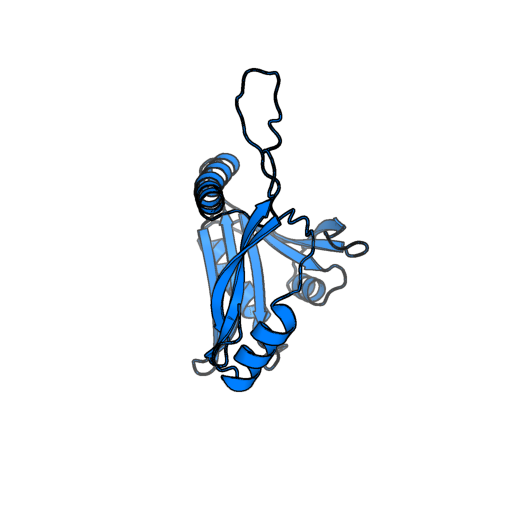1279 C CA . GLY A 1 173 ? 17.753 -4.380 -5.204 1.00 96.62 173 GLY A CA 1
ATOM 1280 C C . GLY A 1 173 ? 16.977 -5.059 -6.339 1.00 96.62 173 GLY A C 1
ATOM 1281 O O . GLY A 1 173 ? 17.508 -5.234 -7.436 1.00 96.62 173 GLY A O 1
ATOM 1282 N N . PHE A 1 174 ? 15.723 -5.449 -6.100 1.00 97.00 174 PHE A N 1
ATOM 1283 C CA . PHE A 1 174 ? 14.834 -5.980 -7.133 1.00 97.00 174 PHE A CA 1
ATOM 1284 C C . PHE A 1 174 ? 14.520 -4.934 -8.207 1.00 97.00 174 PHE A C 1
ATOM 1286 O O . PHE A 1 174 ? 14.729 -5.217 -9.387 1.00 97.00 174 PHE A O 1
ATOM 1293 N N . TRP A 1 175 ? 14.118 -3.727 -7.812 1.00 97.75 175 TRP A N 1
ATOM 1294 C CA . TRP A 1 175 ? 13.792 -2.647 -8.744 1.00 97.75 175 TRP A CA 1
ATOM 1295 C C . TRP A 1 175 ? 14.994 -2.200 -9.575 1.00 97.75 175 TRP A C 1
ATOM 1297 O O . TRP A 1 175 ? 14.894 -2.101 -10.800 1.00 97.75 175 TRP A O 1
ATOM 1307 N N . ARG A 1 176 ? 16.164 -2.040 -8.946 1.00 97.00 176 ARG A N 1
ATOM 1308 C CA . ARG A 1 176 ? 17.409 -1.699 -9.652 1.00 97.00 176 ARG A CA 1
ATOM 1309 C C . ARG A 1 176 ? 17.798 -2.756 -10.690 1.00 97.00 176 ARG A C 1
ATOM 1311 O O . ARG A 1 176 ? 18.197 -2.402 -11.795 1.00 97.00 176 ARG A O 1
ATOM 1318 N N . ARG A 1 177 ? 17.620 -4.054 -10.396 1.00 96.81 177 ARG A N 1
ATOM 1319 C CA . ARG A 1 177 ? 17.846 -5.134 -11.385 1.00 96.81 177 ARG A CA 1
ATOM 1320 C C . ARG A 1 177 ? 16.875 -5.087 -12.565 1.00 96.81 177 ARG A C 1
ATOM 1322 O O . ARG A 1 177 ? 17.233 -5.543 -13.644 1.00 96.81 177 ARG A O 1
ATOM 1329 N N . LEU A 1 178 ? 15.672 -4.548 -12.370 1.00 96.19 178 LEU A N 1
ATOM 1330 C CA . LEU A 1 178 ? 14.704 -4.305 -13.444 1.00 96.19 178 LEU A CA 1
ATOM 1331 C C . LEU A 1 178 ? 14.961 -2.989 -14.202 1.00 96.19 178 LEU A C 1
ATOM 1333 O O . LEU A 1 178 ? 14.158 -2.622 -15.058 1.00 96.19 178 LEU A O 1
ATOM 1337 N N . GLY A 1 179 ? 16.051 -2.275 -13.898 1.00 96.00 179 GLY A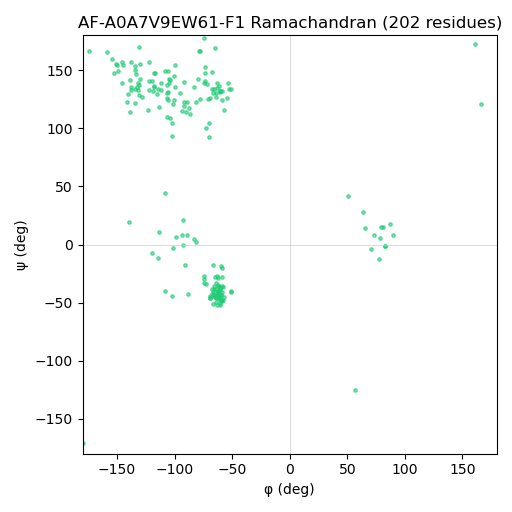 N 1
ATOM 1338 C CA . GLY A 1 179 ? 16.430 -1.029 -14.567 1.00 96.00 179 GLY A CA 1
ATOM 1339 C C . GLY A 1 179 ? 15.693 0.212 -14.065 1.00 96.00 179 GLY A C 1
ATOM 1340 O O . GLY A 1 179 ? 15.713 1.238 -14.739 1.00 96.00 179 GLY A O 1
ATOM 1341 N N . TRP A 1 180 ? 15.031 0.140 -12.908 1.00 97.19 180 TRP A N 1
ATOM 1342 C CA . TRP A 1 180 ? 14.417 1.316 -12.295 1.00 97.19 180 TRP A CA 1
ATOM 1343 C C . TRP A 1 180 ? 15.499 2.209 -11.692 1.00 97.19 180 TRP A C 1
ATOM 1345 O O . TRP A 1 180 ? 16.472 1.726 -11.105 1.00 97.19 180 TRP A O 1
ATOM 1355 N N . MET A 1 181 ? 15.315 3.516 -11.834 1.00 97.38 181 MET A N 1
ATOM 1356 C CA . MET A 1 181 ? 16.253 4.536 -11.382 1.00 97.38 181 MET A CA 1
ATOM 1357 C C . MET A 1 181 ? 15.779 5.134 -10.066 1.00 97.38 181 MET A C 1
ATOM 1359 O O . MET A 1 181 ? 14.585 5.314 -9.858 1.00 97.38 181 MET A O 1
ATOM 1363 N N . GLU A 1 182 ? 16.712 5.476 -9.187 1.00 97.62 182 GLU A N 1
ATOM 1364 C CA . GLU A 1 182 ? 16.402 6.280 -8.007 1.00 97.62 182 GLU A CA 1
ATOM 1365 C C . GLU A 1 182 ? 15.981 7.691 -8.437 1.00 97.62 182 GLU A C 1
ATOM 1367 O O . GLU A 1 182 ? 16.636 8.322 -9.267 1.00 97.62 182 GLU A O 1
ATOM 1372 N N . GLU A 1 183 ? 14.857 8.159 -7.904 1.00 96.56 183 GLU A N 1
ATOM 1373 C CA . GLU A 1 183 ? 14.348 9.516 -8.102 1.00 96.56 183 GLU A CA 1
ATOM 1374 C C . GLU A 1 183 ? 14.623 10.385 -6.877 1.00 96.56 183 GLU A C 1
ATOM 1376 O O . GLU A 1 183 ? 15.063 11.525 -7.011 1.00 96.56 183 GLU A O 1
ATOM 1381 N N . ALA A 1 184 ? 14.382 9.831 -5.689 1.00 95.25 184 ALA A N 1
ATOM 1382 C CA . ALA A 1 184 ? 14.570 10.514 -4.422 1.00 95.25 184 ALA A CA 1
ATOM 1383 C C . ALA A 1 184 ? 14.840 9.517 -3.291 1.00 95.25 184 ALA A C 1
ATOM 1385 O O . ALA A 1 184 ? 14.475 8.341 -3.366 1.00 95.25 184 ALA A O 1
ATOM 1386 N N . ARG A 1 185 ? 15.436 10.029 -2.214 1.00 95.25 185 ARG A N 1
ATOM 1387 C CA . ARG A 1 185 ? 15.697 9.315 -0.965 1.00 95.25 185 ARG A CA 1
ATOM 1388 C C . ARG A 1 185 ? 15.378 10.229 0.205 1.00 95.25 185 ARG A C 1
ATOM 1390 O O . ARG A 1 185 ? 15.721 11.409 0.167 1.00 95.25 185 ARG A O 1
ATOM 1397 N N . PHE A 1 186 ? 14.701 9.693 1.208 1.00 93.12 186 PHE A N 1
ATOM 1398 C CA . PHE A 1 186 ? 14.257 10.448 2.375 1.00 93.12 186 PHE A CA 1
ATOM 1399 C C . PHE A 1 186 ? 14.202 9.549 3.610 1.00 93.12 186 PHE A C 1
ATOM 1401 O O . PHE A 1 186 ? 14.058 8.329 3.497 1.00 93.12 186 PHE A O 1
ATOM 1408 N N . GLU A 1 187 ? 14.325 10.157 4.788 1.00 91.19 187 GLU A N 1
ATOM 1409 C CA . GLU A 1 187 ? 14.106 9.466 6.058 1.00 91.19 187 GLU A CA 1
ATOM 1410 C C . GLU A 1 187 ? 12.661 8.948 6.104 1.00 91.19 187 GLU A C 1
ATOM 1412 O O . GLU A 1 187 ? 11.721 9.645 5.716 1.00 91.19 187 GLU A O 1
ATOM 1417 N N . ALA A 1 188 ? 12.495 7.686 6.486 1.00 83.81 188 ALA A N 1
ATOM 1418 C CA . ALA A 1 188 ? 11.193 7.057 6.628 1.00 83.81 188 ALA A CA 1
ATOM 1419 C C . ALA A 1 188 ? 10.531 7.488 7.945 1.00 83.81 188 ALA A C 1
ATOM 1421 O O . ALA A 1 188 ? 11.195 7.951 8.868 1.00 83.81 188 ALA A O 1
ATOM 1422 N N . ASP A 1 189 ? 9.232 7.214 8.087 1.00 78.12 189 ASP A N 1
ATOM 1423 C CA . ASP A 1 189 ? 8.493 7.473 9.335 1.00 78.12 189 ASP A CA 1
ATOM 1424 C C . ASP A 1 189 ? 9.064 6.701 10.543 1.00 78.12 189 ASP A C 1
ATOM 1426 O O . ASP A 1 189 ? 8.793 7.026 11.697 1.00 78.12 189 ASP A O 1
ATOM 1430 N N . THR A 1 190 ? 9.860 5.655 10.287 1.00 79.62 190 THR A N 1
ATOM 1431 C CA . THR A 1 190 ? 10.619 4.938 11.315 1.00 79.62 190 THR A CA 1
ATOM 1432 C C . THR A 1 190 ? 12.018 5.550 11.454 1.00 79.62 190 THR A C 1
ATOM 1434 O O . THR A 1 190 ? 12.790 5.462 10.495 1.00 79.62 190 THR A O 1
ATOM 1437 N N . PRO A 1 191 ? 12.390 6.080 12.638 1.00 82.31 191 PRO A N 1
ATOM 1438 C CA . PRO A 1 191 ? 13.692 6.704 12.852 1.00 82.31 191 PRO A CA 1
ATOM 1439 C C . PRO A 1 191 ? 14.858 5.807 12.436 1.00 82.31 191 PRO A C 1
ATOM 1441 O O . PRO A 1 191 ? 14.901 4.621 12.780 1.00 82.31 191 PRO A O 1
ATOM 1444 N N . GLY A 1 192 ? 15.814 6.380 11.705 1.00 83.94 192 GLY A N 1
ATOM 1445 C CA . GLY A 1 192 ? 17.003 5.663 11.239 1.00 83.94 192 GLY A CA 1
ATOM 1446 C C . GLY A 1 192 ? 16.753 4.666 10.102 1.00 83.94 192 GLY A C 1
ATOM 1447 O O . GLY A 1 192 ? 17.667 3.921 9.745 1.00 83.94 192 GLY A O 1
ATOM 1448 N N . ARG A 1 193 ? 15.548 4.639 9.521 1.00 87.00 193 ARG A N 1
ATOM 1449 C CA . ARG A 1 193 ? 15.287 3.980 8.238 1.00 87.00 193 ARG A CA 1
ATOM 1450 C C . ARG A 1 193 ? 15.117 5.019 7.149 1.00 87.00 193 ARG A C 1
ATOM 1452 O O . ARG A 1 193 ? 14.617 6.109 7.389 1.00 87.00 193 ARG A O 1
ATOM 1459 N N . GLU A 1 194 ? 15.495 4.654 5.935 1.00 93.50 194 GLU A N 1
ATOM 1460 C CA . GLU A 1 194 ? 15.288 5.485 4.756 1.00 93.50 194 GLU A CA 1
ATOM 1461 C C . GLU A 1 194 ? 14.354 4.774 3.777 1.00 93.50 194 GLU A C 1
ATOM 1463 O O . GLU A 1 194 ? 14.364 3.546 3.644 1.00 93.50 194 GLU A O 1
ATOM 1468 N N . THR A 1 195 ? 13.575 5.568 3.053 1.00 94.12 195 THR A N 1
ATOM 1469 C CA . THR A 1 195 ? 12.810 5.127 1.891 1.00 94.12 195 THR A CA 1
ATOM 1470 C C . THR A 1 195 ? 13.479 5.665 0.636 1.00 94.12 195 THR A C 1
ATOM 1472 O O . THR A 1 195 ? 13.886 6.827 0.571 1.00 94.12 195 THR A O 1
ATOM 1475 N N . VAL A 1 196 ? 13.575 4.817 -0.382 1.00 96.38 196 VAL A N 1
ATOM 1476 C CA . VAL A 1 196 ? 13.969 5.209 -1.730 1.00 96.38 196 VAL A CA 1
ATOM 1477 C C . VAL A 1 196 ? 12.740 5.194 -2.635 1.00 96.38 196 VAL A C 1
ATOM 1479 O O . VAL A 1 196 ? 12.019 4.198 -2.728 1.00 96.38 196 VAL A O 1
ATOM 1482 N N . GLN A 1 197 ? 12.492 6.311 -3.311 1.00 97.31 197 GLN A N 1
ATOM 1483 C CA . GLN A 1 197 ? 11.533 6.387 -4.403 1.00 97.31 197 GLN A CA 1
ATOM 1484 C C . GLN A 1 197 ? 12.264 6.046 -5.698 1.00 97.31 197 GLN A C 1
ATOM 1486 O O . GLN A 1 197 ? 13.251 6.690 -6.061 1.00 97.31 197 GLN A O 1
ATOM 1491 N N . LEU A 1 198 ? 11.780 5.020 -6.395 1.00 98.06 198 LEU A N 1
ATOM 1492 C CA . LEU A 1 198 ? 12.293 4.620 -7.696 1.00 98.06 198 LEU A CA 1
ATOM 1493 C C . LEU A 1 198 ? 11.292 4.959 -8.789 1.00 98.06 198 LEU A C 1
ATOM 1495 O O . LEU A 1 198 ? 10.077 4.889 -8.590 1.00 98.06 198 LEU A O 1
ATOM 1499 N N . ARG A 1 199 ? 11.821 5.253 -9.971 1.00 97.62 199 ARG A N 1
ATOM 1500 C CA . ARG A 1 199 ? 11.056 5.564 -11.166 1.00 97.62 199 ARG A CA 1
ATOM 1501 C C . ARG A 1 199 ? 11.503 4.748 -12.369 1.00 97.62 199 ARG A C 1
ATOM 1503 O O . ARG A 1 199 ? 12.662 4.342 -12.479 1.00 97.62 199 ARG A O 1
ATOM 1510 N N . ARG A 1 200 ? 10.586 4.580 -13.313 1.00 97.19 200 ARG A N 1
ATOM 1511 C CA . ARG A 1 200 ? 10.858 4.073 -14.655 1.00 97.19 200 ARG A CA 1
ATOM 1512 C C . ARG A 1 200 ? 10.144 4.944 -15.678 1.00 97.19 200 ARG A C 1
ATOM 1514 O O . ARG A 1 200 ? 8.921 5.059 -15.637 1.00 97.19 200 ARG A O 1
ATOM 1521 N N . ASP A 1 201 ? 10.916 5.517 -16.593 1.00 96.25 201 ASP A N 1
ATOM 1522 C CA . ASP A 1 201 ? 10.371 6.220 -17.753 1.00 96.25 201 ASP A CA 1
ATOM 1523 C C . ASP A 1 201 ? 9.834 5.206 -18.765 1.00 96.25 201 ASP A C 1
ATOM 1525 O O . ASP A 1 201 ? 10.441 4.153 -18.996 1.00 96.25 201 ASP A O 1
ATOM 1529 N N . LEU A 1 202 ? 8.688 5.524 -19.356 1.00 94.06 202 LEU A N 1
ATOM 1530 C CA . LEU A 1 202 ? 8.026 4.711 -20.364 1.00 94.06 202 LEU A CA 1
ATOM 1531 C C . LEU A 1 202 ? 8.231 5.377 -21.726 1.00 94.06 202 LEU A C 1
ATOM 1533 O O . LEU A 1 202 ? 7.927 6.558 -21.896 1.00 94.06 202 LEU A O 1
ATOM 1537 N N . ALA A 1 203 ? 8.794 4.638 -22.680 1.00 78.19 203 ALA A N 1
ATOM 1538 C CA . ALA A 1 203 ? 8.901 5.112 -24.055 1.00 78.19 203 ALA A CA 1
ATOM 1539 C C . ALA A 1 203 ? 7.508 5.109 -24.709 1.00 78.19 203 ALA A C 1
ATOM 1541 O O . ALA A 1 203 ? 6.746 4.166 -24.494 1.00 78.19 203 ALA A O 1
ATOM 1542 N N . LEU A 1 204 ? 7.203 6.165 -25.472 1.00 56.62 204 LEU A N 1
ATOM 1543 C CA . LEU A 1 204 ? 6.036 6.236 -26.360 1.00 56.62 204 LEU A CA 1
ATOM 1544 C C . LEU A 1 204 ? 6.272 5.419 -27.634 1.00 56.62 204 LEU A C 1
ATOM 1546 O O . LEU A 1 204 ? 7.429 5.432 -28.120 1.00 56.62 204 LEU A O 1
#

pLDDT: mean 86.86, std 12.18, range [48.75, 98.69]

Solvent-accessible surface area (backbone atoms only — not comparable to full-atom values): 12184 Å² total; per-residue (Å²): 130,82,67,88,86,57,58,66,70,60,52,53,50,50,51,61,74,45,68,80,69,79,82,91,79,88,68,57,60,50,71,44,67,41,85,45,63,47,100,85,66,46,84,41,77,41,83,61,30,47,46,68,55,69,82,77,58,68,70,67,98,74,91,56,95,50,84,60,84,85,58,95,43,67,42,75,68,57,44,53,48,50,58,57,50,49,54,52,54,47,19,61,77,50,78,67,35,65,73,41,80,48,77,44,76,42,66,57,96,89,39,79,45,30,40,26,36,32,37,38,43,72,49,36,30,39,45,75,45,76,48,56,42,79,94,54,56,95,70,55,53,66,59,52,41,52,50,51,49,51,51,54,42,45,77,66,58,27,41,34,38,36,34,75,29,50,56,95,32,75,58,41,57,50,42,45,74,74,67,36,40,83,74,47,74,46,79,37,100,51,86,97,40,40,34,30,35,32,32,40,82,48,85,132

Secondary structure (DSSP, 8-state):
---TT--HHHHHHHHHHHTT--------EEEEEEEEE-TTS-EEEEEEEEEE-S---B--SSS---B----SS--HHHHHHHHHHHHHHHHHHTTTPPPEEEEEEEEETTEEEEEEEEEEETTEEEEEEEEE-GGGTTSSHHHHHHHHHHHHHHHTT--EEEEEEETTSHHHHHHHHTTPEEEEEEE-SSTT-EEEEEEEE---

Nearest PDB structures (foldseek):
  1y9w-assembly1_B  TM=7.996E-01  e=1.193E-09  Bacillus cereus ATCC 14579
  2cnt-assembly4_D  TM=9.354E-01  e=5.123E-08  Salmonella enterica subsp. enterica serovar Typhimurium str. LT2
  5isv-assembly2_B  TM=9.089E-01  e=4.247E-07  Escherichia coli O157:H7
  3ne7-assembly1_A  TM=6.915E-01  e=2.783E-06  Thermoplasma acidophilum
  1q2y-assembly1_A  TM=6.414E-01  e=2.176E-05  Bacillus subtilis

Foldseek 3Di:
DPDDPDDVVVVVVVCVVCVPDDDDDDDQKDFDWDWDADPVRDTDTDTQWMATPDDFPQDDPDPDRDTDGDTPDDHPVRVVVCVVVVQVVVCVVLVNWGKDKDKDFDDDPNDTQWMWIWTDRDQETETEDTDGHPVCPPVCVSVVRVVVVLVVSVVVNHFKYKYKDKPVDPVVVVCVVVVWAFDDKDQDPDPPIIMTMTMDGDDD

Mean predicted aligned error: 12.81 Å

Sequence (204 aa):
TVRDGGEPERLEAGVTALAGYRDEVVIERVHLLQEERDEQGRRVWRPLADAALGAPAVVGRGGLELEVAVTEQLDPEAKAFAERERAVVAHERDGGTRPENLAVTARRDGRVVGSAEGTTCGSVAHLSDILVAPAHRREGIGAHLAAAFVSEVVDRGCRLVRTGAEAGGPAEGFWRRLGWMEEARFEADTPGRETVQLRRDLAL